Protein AF-A0A4U1EDY0-F1 (afdb_monomer)

pLDDT: mean 79.64, std 19.09, range [35.31, 98.56]

Mean predicted aligned error: 14.99 Å

Sequence (215 aa):
MYVTSLFQVLPQQVSIEAIQERLEAPEDKSFGSSLMETEVNLDSYQTALEEVLSWLLSAEDTLQAQGEISNDVEEVKEQFHTHEGYMMDLTSHQGRVGNVLQLGSQLIGTGKLSEDEETEVQEQMNLLNSRWECLRVASMEKQSKLDVDITELHSWITRSEAVLQSPEFAIYRKEGNFSDLKEKVNAIEREKAEKFRKLQDASRSAQALVEQMLN

Structure (mmCIF, N/CA/C/O backbone):
data_AF-A0A4U1EDY0-F1
#
_entry.id   AF-A0A4U1EDY0-F1
#
loop_
_atom_site.group_PDB
_atom_site.id
_atom_site.type_symbol
_atom_site.label_atom_id
_atom_site.label_alt_id
_atom_site.label_comp_id
_atom_site.label_asym_id
_atom_site.label_entity_id
_atom_site.label_seq_id
_atom_site.pdbx_PDB_ins_code
_atom_site.Cartn_x
_atom_site.Cartn_y
_atom_site.Cartn_z
_atom_site.occupancy
_atom_site.B_iso_or_equiv
_atom_site.auth_seq_id
_atom_site.auth_comp_id
_atom_site.auth_asym_id
_atom_site.auth_atom_id
_atom_site.pdbx_PDB_model_num
ATOM 1 N N . MET A 1 1 ? -4.875 11.847 -14.121 1.00 41.03 1 MET A N 1
ATOM 2 C CA . MET A 1 1 ? -4.933 12.749 -12.946 1.00 41.03 1 MET A CA 1
ATOM 3 C C . MET A 1 1 ? -6.227 12.535 -12.155 1.00 41.03 1 MET A C 1
ATOM 5 O O . MET A 1 1 ? -7.055 13.434 -12.146 1.00 41.03 1 MET A O 1
ATOM 9 N N . TYR A 1 2 ? -6.452 11.377 -11.519 1.00 40.88 2 TYR A N 1
ATOM 10 C CA . TYR A 1 2 ? -7.725 11.187 -10.792 1.00 40.88 2 TYR A CA 1
ATOM 11 C C . TYR A 1 2 ? -7.660 10.407 -9.470 1.00 40.88 2 TYR A C 1
ATOM 13 O O . TYR A 1 2 ? -8.537 10.618 -8.641 1.00 40.88 2 TYR A O 1
ATOM 21 N N . VAL A 1 3 ? -6.628 9.605 -9.193 1.00 46.53 3 VAL A N 1
ATOM 22 C CA . VAL A 1 3 ? -6.599 8.791 -7.960 1.00 46.53 3 VAL A CA 1
ATOM 23 C C . VAL A 1 3 ? -5.970 9.544 -6.775 1.00 46.53 3 VAL A C 1
ATOM 25 O O . VAL A 1 3 ? -6.500 9.523 -5.668 1.00 46.53 3 VAL A O 1
ATOM 28 N N . THR A 1 4 ? -4.911 10.326 -7.008 1.00 46.97 4 THR A N 1
ATOM 29 C CA . THR A 1 4 ? -4.190 11.067 -5.951 1.00 46.97 4 THR A CA 1
ATOM 30 C C . THR A 1 4 ? -5.026 12.140 -5.244 1.00 46.97 4 THR A C 1
ATOM 32 O O . THR A 1 4 ? -4.764 12.450 -4.085 1.00 46.97 4 THR A O 1
ATOM 35 N N . SER A 1 5 ? -6.057 12.684 -5.901 1.00 41.78 5 SER A N 1
ATOM 36 C CA . SER A 1 5 ? -6.918 13.727 -5.323 1.00 41.78 5 SER A CA 1
ATOM 37 C C . SER A 1 5 ? -7.981 13.189 -4.356 1.00 41.78 5 SER A C 1
ATOM 39 O O . SER A 1 5 ? -8.494 13.965 -3.554 1.00 41.78 5 SER A O 1
ATOM 41 N N . LEU A 1 6 ? -8.328 11.897 -4.414 1.00 49.69 6 LEU A N 1
ATOM 42 C CA . LEU A 1 6 ? -9.370 11.300 -3.562 1.00 49.69 6 LEU A CA 1
ATOM 43 C C . LEU A 1 6 ? -8.853 10.963 -2.153 1.00 49.69 6 LEU A C 1
ATOM 45 O O . LEU A 1 6 ? -9.588 11.087 -1.175 1.00 49.69 6 LEU A O 1
ATOM 49 N N . PHE A 1 7 ? -7.563 10.643 -2.028 1.00 47.62 7 PHE A N 1
ATOM 50 C CA . PHE A 1 7 ? -6.935 10.270 -0.756 1.00 47.62 7 PHE A CA 1
ATOM 51 C C . PHE A 1 7 ? -6.598 11.451 0.168 1.00 47.62 7 PHE A C 1
ATOM 53 O O . PHE A 1 7 ? -6.173 11.224 1.298 1.00 47.62 7 PHE A O 1
ATOM 60 N N . GLN A 1 8 ? -6.773 12.699 -0.283 1.00 46.09 8 GLN A N 1
ATOM 61 C CA . GLN A 1 8 ? -6.481 13.901 0.515 1.00 46.09 8 GLN A CA 1
ATOM 62 C C . GLN A 1 8 ? -7.575 14.258 1.536 1.00 46.09 8 GLN A C 1
ATOM 64 O O . GLN A 1 8 ? -7.362 15.142 2.359 1.00 46.09 8 GLN A O 1
ATOM 69 N N . VAL A 1 9 ? -8.747 13.613 1.481 1.00 44.97 9 VAL A N 1
ATOM 70 C CA . VAL A 1 9 ? -9.946 14.072 2.213 1.00 44.97 9 VAL A CA 1
ATOM 71 C C . VAL A 1 9 ? -10.222 13.280 3.498 1.00 44.97 9 VAL A C 1
ATOM 73 O O . VAL A 1 9 ? -11.236 13.512 4.150 1.00 44.97 9 VAL A O 1
ATOM 76 N N . LEU A 1 10 ? -9.328 12.380 3.919 1.00 41.66 10 LEU A N 1
ATOM 77 C CA . LEU A 1 10 ? -9.358 11.902 5.302 1.00 41.66 10 LEU A CA 1
ATOM 78 C C . LEU A 1 10 ? -8.460 12.805 6.153 1.00 41.66 10 LEU A C 1
ATOM 80 O O . LEU A 1 10 ? -7.260 12.882 5.884 1.00 41.66 10 LEU A O 1
ATOM 84 N N . PRO A 1 11 ? -9.024 13.547 7.123 1.00 39.66 11 PRO A N 1
ATOM 85 C CA . PRO A 1 11 ? -8.241 14.460 7.941 1.00 39.66 11 PRO A CA 1
ATOM 86 C C . PRO A 1 11 ? -7.163 13.677 8.701 1.00 39.66 11 PRO A C 1
ATOM 88 O O . PRO A 1 11 ? -7.451 12.656 9.319 1.00 39.66 11 PRO A O 1
ATOM 91 N N . GLN A 1 12 ? -5.924 14.183 8.653 1.00 40.75 12 GLN A N 1
ATOM 92 C CA . GLN A 1 12 ? -4.706 13.593 9.247 1.00 40.75 12 GLN A CA 1
ATOM 93 C C . GLN A 1 12 ? -4.778 13.339 10.763 1.00 40.75 12 GLN A C 1
ATOM 95 O O . GLN A 1 12 ? -3.907 12.693 11.334 1.00 40.75 12 GLN A O 1
ATOM 100 N N . GLN A 1 13 ? -5.833 13.803 11.410 1.00 40.31 13 GLN A N 1
ATOM 101 C CA . GLN A 1 13 ? -6.292 13.344 12.702 1.00 40.31 13 GLN A CA 1
ATOM 102 C C . GLN A 1 13 ? -7.794 13.560 12.695 1.00 40.31 13 GLN A C 1
ATOM 104 O O . GLN A 1 13 ? -8.267 14.696 12.724 1.00 40.31 13 GLN A O 1
ATOM 109 N N . VAL A 1 14 ? -8.564 12.479 12.675 1.00 48.03 14 VAL A N 1
ATOM 110 C CA . VAL A 1 14 ? -9.881 12.551 13.290 1.00 48.03 14 VAL A CA 1
ATOM 111 C C . VAL A 1 14 ? -9.618 12.531 14.791 1.00 48.03 14 VAL A C 1
ATOM 113 O O . VAL A 1 14 ? -9.589 11.475 15.416 1.00 48.03 14 VAL A O 1
ATOM 116 N N . SER A 1 15 ? -9.305 13.696 15.360 1.00 45.12 15 SER A N 1
ATOM 117 C CA . SER A 1 15 ? -9.310 13.853 16.809 1.00 45.12 15 SER A CA 1
ATOM 118 C C . SER A 1 15 ? -10.713 13.484 17.279 1.00 45.12 15 SER A C 1
ATOM 120 O O . SER A 1 15 ? -11.691 13.985 16.724 1.00 45.12 15 SER A O 1
ATOM 122 N N . ILE A 1 16 ? -10.826 12.616 18.282 1.00 50.06 16 ILE A N 1
ATOM 123 C CA . ILE A 1 16 ? -12.107 12.271 18.928 1.00 50.06 16 ILE A CA 1
ATOM 124 C C . ILE A 1 16 ? -12.867 13.553 19.313 1.00 50.06 16 ILE A C 1
ATOM 126 O O . ILE A 1 16 ? -14.076 13.646 19.123 1.00 50.06 16 ILE A O 1
ATOM 130 N N . GLU A 1 17 ? -12.114 14.587 19.695 1.00 47.00 17 GLU A N 1
ATOM 131 C CA . GLU A 1 17 ? -12.566 15.957 19.954 1.00 47.00 17 GLU A CA 1
ATOM 132 C C . GLU A 1 17 ? -13.326 16.589 18.769 1.00 47.00 17 GLU A C 1
ATOM 134 O O . GLU A 1 17 ? -14.360 17.216 18.969 1.00 47.00 17 GLU A O 1
ATOM 139 N N . ALA A 1 18 ? -12.882 16.385 17.522 1.00 52.12 18 ALA A N 1
ATOM 140 C CA . ALA A 1 18 ? -13.528 16.934 16.324 1.00 52.12 18 ALA A CA 1
ATOM 141 C C . ALA A 1 18 ? -14.824 16.190 15.946 1.00 52.12 18 ALA A C 1
ATOM 143 O O . ALA A 1 18 ? -15.689 16.749 15.268 1.00 52.12 18 ALA A O 1
ATOM 144 N N . ILE A 1 19 ? -14.972 14.930 16.376 1.00 50.47 19 ILE A N 1
ATOM 145 C CA . ILE A 1 19 ? -16.246 14.206 16.267 1.00 50.47 19 ILE A CA 1
ATOM 146 C C . ILE A 1 19 ? -17.201 14.650 17.384 1.00 50.47 19 ILE A C 1
ATOM 148 O O . ILE A 1 19 ? -18.378 14.888 17.108 1.00 50.47 19 ILE A O 1
ATOM 152 N N . GLN A 1 20 ? -16.703 14.817 18.614 1.00 44.44 20 GLN A N 1
ATOM 153 C CA . GLN A 1 20 ? -17.492 15.292 19.756 1.00 44.44 20 GLN A CA 1
ATOM 154 C C . GLN A 1 20 ? -18.020 16.721 19.542 1.00 44.44 20 GLN A C 1
ATOM 156 O O . GLN A 1 20 ? -19.212 16.954 19.727 1.00 44.44 20 GLN A O 1
ATOM 161 N N . GLU A 1 21 ? -17.207 17.648 19.023 1.00 47.47 21 GLU A N 1
ATOM 162 C CA . GLU A 1 21 ? -17.627 19.032 18.731 1.00 47.47 21 GLU A CA 1
ATOM 163 C C . GLU A 1 21 ? -18.781 19.095 17.710 1.00 47.47 21 GLU A C 1
ATOM 165 O O . GLU A 1 21 ? -19.644 19.974 17.769 1.00 47.47 21 GLU A O 1
ATOM 170 N N . ARG A 1 22 ? -18.854 18.127 16.786 1.00 49.78 22 ARG A N 1
ATOM 171 C CA . ARG A 1 22 ? -19.928 18.054 15.784 1.00 49.78 22 ARG A CA 1
ATOM 172 C C . ARG A 1 22 ? -21.243 17.500 16.339 1.00 49.78 22 ARG A C 1
ATOM 174 O O . ARG A 1 22 ? -22.292 17.807 15.779 1.00 49.78 22 ARG A O 1
ATOM 181 N N . LEU A 1 23 ? -21.186 16.716 17.415 1.00 44.19 23 LEU A N 1
ATOM 182 C CA . LEU A 1 23 ? -22.353 16.216 18.151 1.00 44.19 23 LEU A CA 1
ATOM 183 C C . LEU A 1 23 ? -22.902 17.252 19.151 1.00 44.19 23 LEU A C 1
ATOM 185 O O . LEU A 1 23 ? -24.077 17.193 19.499 1.00 44.19 23 LEU A O 1
ATOM 189 N N . GLU A 1 24 ? -22.089 18.223 19.578 1.00 42.00 24 GLU A N 1
ATOM 190 C CA . GLU A 1 24 ? -22.478 19.276 20.534 1.00 42.00 24 GLU A CA 1
ATOM 191 C C . GLU A 1 24 ? -23.062 20.548 19.883 1.00 42.00 24 GLU A C 1
ATOM 193 O O . GLU A 1 24 ? -23.526 21.455 20.582 1.00 42.00 24 GLU A O 1
ATOM 198 N N . ALA A 1 25 ? -23.080 20.642 18.549 1.00 39.28 25 ALA A N 1
ATOM 199 C CA . ALA A 1 25 ? -23.670 21.782 17.851 1.00 39.28 25 ALA A CA 1
ATOM 200 C C . ALA A 1 25 ? -25.208 21.805 18.020 1.00 39.28 25 ALA A C 1
ATOM 202 O O . ALA A 1 25 ? -25.863 20.779 17.838 1.00 39.28 25 ALA A O 1
ATOM 203 N N . PRO A 1 26 ? -25.829 22.961 18.333 1.00 39.50 26 PRO A N 1
ATOM 204 C CA . PRO A 1 26 ? -27.269 23.034 18.552 1.00 39.50 26 PRO A CA 1
ATOM 205 C C . PRO A 1 26 ? -28.020 22.777 17.239 1.00 39.50 26 PRO A C 1
ATOM 207 O O . PRO A 1 26 ? -28.013 23.611 16.333 1.00 39.50 26 PRO A O 1
ATOM 210 N N . GLU A 1 27 ? -28.672 21.618 17.137 1.00 42.56 27 GLU A N 1
ATOM 211 C CA . GLU A 1 27 ? -29.501 21.256 15.989 1.00 42.56 27 GLU A CA 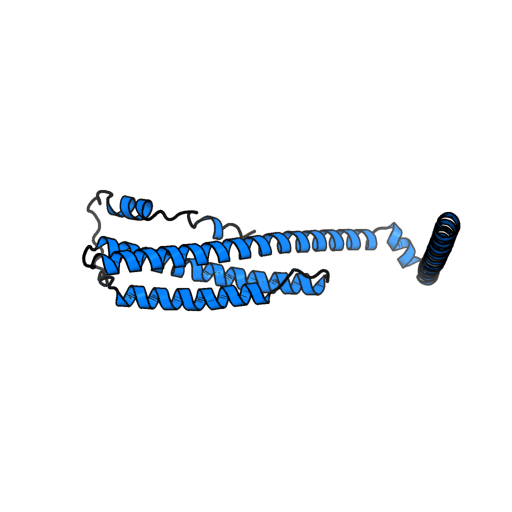1
ATOM 212 C C . GLU A 1 27 ? -30.717 22.185 15.870 1.00 42.56 27 GLU A C 1
ATOM 214 O O . GLU A 1 27 ? -31.609 22.213 16.728 1.00 42.56 27 GLU A O 1
ATOM 219 N N . ASP A 1 28 ? -30.774 22.939 14.772 1.00 37.66 28 ASP A N 1
ATOM 220 C CA . ASP A 1 28 ? -31.941 23.733 14.413 1.00 37.66 28 ASP A CA 1
ATOM 221 C C . ASP A 1 28 ? -33.039 22.794 13.878 1.00 37.66 28 ASP A C 1
ATOM 223 O O . ASP A 1 28 ? -32.915 22.156 12.827 1.00 37.66 28 ASP A O 1
ATOM 227 N N . LYS A 1 29 ? -34.118 22.656 14.655 1.00 47.88 29 LYS A N 1
ATOM 228 C CA . LYS A 1 29 ? -35.244 21.754 14.382 1.00 47.88 29 LYS A CA 1
ATOM 229 C C . LYS A 1 29 ? -36.015 22.187 13.138 1.00 47.88 29 LYS A C 1
ATOM 231 O O . LYS A 1 29 ? -36.951 22.974 13.249 1.00 47.88 29 LYS A O 1
ATOM 236 N N . SER A 1 30 ? -35.729 21.591 11.983 1.00 40.34 30 SER A N 1
ATOM 237 C CA . SER A 1 30 ? -36.719 21.422 10.908 1.00 40.34 30 SER A CA 1
ATOM 238 C C . SER A 1 30 ? -36.187 20.553 9.764 1.00 40.34 30 SER A C 1
ATOM 240 O O . SER A 1 30 ? -35.662 21.085 8.792 1.00 40.34 30 SER A O 1
ATOM 242 N N . PHE A 1 31 ? -36.430 19.242 9.815 1.00 35.31 31 PHE A N 1
ATOM 243 C CA . PHE A 1 31 ? -37.174 18.516 8.773 1.00 35.31 31 PHE A CA 1
ATOM 244 C C . PHE A 1 31 ? -37.390 17.073 9.239 1.00 35.31 31 PHE A C 1
ATOM 246 O O . PHE A 1 31 ? -36.444 16.379 9.596 1.00 35.31 31 PHE A O 1
ATOM 253 N N . GLY A 1 32 ? -38.639 16.613 9.255 1.00 42.62 32 GLY A N 1
ATOM 254 C CA . GLY A 1 32 ? -38.938 15.222 9.566 1.00 42.62 32 GLY A CA 1
ATOM 255 C C . GLY A 1 32 ? -38.348 14.288 8.512 1.00 42.62 32 GLY A C 1
ATOM 256 O O . GLY A 1 32 ? -38.753 14.332 7.353 1.00 42.62 32 GLY A O 1
ATOM 257 N N . SER A 1 33 ? -37.455 13.401 8.941 1.00 35.50 33 SER A N 1
ATOM 258 C CA . SER A 1 33 ? -37.226 12.115 8.293 1.00 35.50 33 SER A CA 1
ATOM 259 C C . SER A 1 33 ? -37.430 11.037 9.345 1.00 35.50 33 SER A C 1
ATOM 261 O O . SER A 1 33 ? -36.568 10.779 10.177 1.00 35.50 33 SER A O 1
ATOM 263 N N . SER A 1 34 ? -38.615 10.432 9.331 1.00 52.94 34 SER A N 1
ATOM 264 C CA . SER A 1 34 ? -38.830 9.144 9.976 1.00 52.94 34 SER A CA 1
ATOM 265 C C . SER A 1 34 ? -37.985 8.118 9.226 1.00 52.94 34 SER A C 1
ATOM 267 O O . SER A 1 34 ? -38.344 7.694 8.132 1.00 52.94 34 SER A O 1
ATOM 269 N N . LEU A 1 35 ? -36.845 7.755 9.795 1.00 38.69 35 LEU A N 1
ATOM 270 C CA . LEU A 1 35 ? -36.072 6.583 9.416 1.00 38.69 35 LEU A CA 1
ATOM 271 C C . LEU A 1 35 ? -35.655 5.941 10.728 1.00 38.69 35 LEU A C 1
ATOM 273 O O . LEU A 1 35 ? -35.217 6.646 11.628 1.00 38.69 35 LEU A O 1
ATOM 277 N N . MET A 1 36 ? -35.883 4.636 10.865 1.00 39.50 36 MET A N 1
ATOM 278 C CA . MET A 1 36 ? -35.408 3.861 12.005 1.00 39.50 36 MET A CA 1
ATOM 279 C C . MET A 1 36 ? -33.936 4.213 12.249 1.00 39.50 36 MET A C 1
ATOM 281 O O . MET A 1 36 ? -33.079 3.796 11.470 1.00 39.50 36 MET A O 1
ATOM 285 N N . GLU A 1 37 ? -33.644 4.984 13.300 1.00 46.44 37 GLU A N 1
ATOM 286 C CA . GLU A 1 37 ? -32.325 4.964 13.917 1.00 46.44 37 GLU A CA 1
ATOM 287 C C . GLU A 1 37 ? -32.149 3.517 14.346 1.00 46.44 37 GLU A C 1
ATOM 289 O O . GLU A 1 37 ? -32.753 3.045 15.310 1.00 46.44 37 GLU A O 1
ATOM 294 N N . THR A 1 38 ? -31.446 2.762 13.509 1.00 52.84 38 THR A N 1
ATOM 295 C CA . THR A 1 38 ? -31.036 1.417 13.870 1.00 52.84 38 THR A CA 1
ATOM 296 C C . THR A 1 38 ? -30.095 1.656 15.031 1.00 52.84 38 THR A C 1
ATOM 298 O O . THR A 1 38 ? -29.045 2.260 14.832 1.00 52.84 38 THR A O 1
ATOM 301 N N . GLU A 1 39 ? -30.552 1.345 16.243 1.00 65.00 39 GLU A N 1
ATOM 302 C CA . GLU A 1 39 ? -29.822 1.628 17.472 1.00 65.00 39 GLU A CA 1
ATOM 303 C C . GLU A 1 39 ? -28.416 1.047 17.324 1.00 65.00 39 GLU A C 1
ATOM 305 O O . GLU A 1 39 ? -28.249 -0.172 17.241 1.00 65.00 39 GLU A O 1
ATOM 310 N N . VAL A 1 40 ? -27.423 1.932 17.196 1.00 76.00 40 VAL A N 1
ATOM 311 C CA . VAL A 1 40 ? -26.028 1.522 17.088 1.00 76.00 40 VAL A CA 1
ATOM 312 C C . VAL A 1 40 ? -25.693 0.844 18.400 1.00 76.00 40 VAL A C 1
ATOM 314 O O . VAL A 1 40 ? -25.806 1.434 19.474 1.00 76.00 40 VAL A O 1
ATOM 317 N N . ASN A 1 41 ? -25.352 -0.432 18.304 1.00 88.19 41 ASN A N 1
ATOM 318 C CA . ASN A 1 41 ? -25.023 -1.272 19.440 1.00 88.19 41 ASN A CA 1
ATOM 319 C C . ASN A 1 41 ? -23.636 -1.879 19.242 1.00 88.19 41 ASN A C 1
ATOM 321 O O . ASN A 1 41 ? -23.097 -1.892 18.129 1.00 88.19 41 ASN A O 1
ATOM 325 N N . LEU A 1 42 ? -23.062 -2.357 20.343 1.00 93.50 42 LEU A N 1
ATOM 326 C CA . LEU A 1 42 ? -21.702 -2.877 20.365 1.00 93.50 42 LEU A CA 1
ATOM 327 C C . LEU A 1 42 ? -21.504 -3.988 19.322 1.00 93.50 42 LEU A C 1
ATOM 329 O O . LEU A 1 42 ? -20.516 -3.960 18.598 1.00 93.50 42 LEU A O 1
ATOM 333 N N . ASP A 1 43 ? -22.481 -4.882 19.154 1.00 94.50 43 ASP A N 1
ATOM 334 C CA . ASP A 1 43 ? -22.412 -5.992 18.193 1.00 94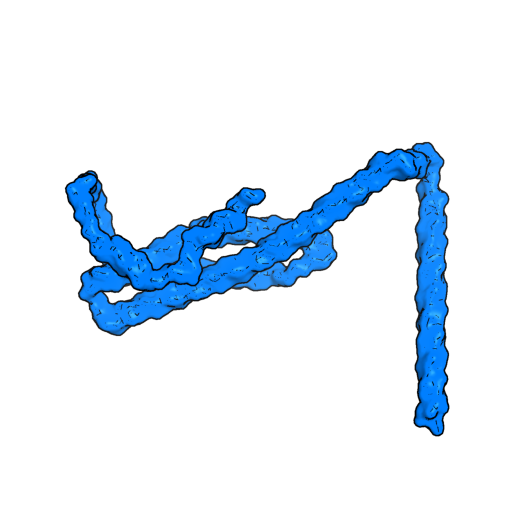.50 43 ASP A CA 1
ATOM 335 C C . ASP A 1 43 ? -22.259 -5.512 16.740 1.00 94.50 43 ASP A C 1
ATOM 337 O O . ASP A 1 43 ? -21.441 -6.038 15.981 1.00 94.50 43 ASP A O 1
ATOM 341 N N . SER A 1 44 ? -23.025 -4.492 16.340 1.00 93.75 44 SER A N 1
ATOM 342 C CA . SER A 1 44 ? -22.963 -3.929 14.985 1.00 93.75 44 SER A CA 1
ATOM 343 C C . SER A 1 44 ? -21.628 -3.235 14.694 1.00 93.75 44 SER A C 1
ATOM 345 O O . SER A 1 44 ? -21.101 -3.358 13.587 1.00 93.75 44 SER A O 1
ATOM 347 N N . TYR A 1 45 ? -21.052 -2.561 15.694 1.00 96.31 45 TYR A N 1
ATOM 348 C CA . TYR A 1 45 ? -19.721 -1.966 15.601 1.00 96.31 45 TYR A CA 1
ATOM 349 C C . TYR A 1 45 ? -18.635 -3.036 15.517 1.00 96.31 45 TYR A C 1
ATOM 351 O O . TYR A 1 45 ? -17.814 -2.974 14.608 1.00 96.31 45 TYR A O 1
ATOM 359 N N . GLN A 1 46 ? -18.667 -4.036 16.404 1.00 97.81 46 GLN A N 1
ATOM 360 C CA . GLN A 1 46 ? -17.674 -5.111 16.431 1.00 97.81 46 GLN A CA 1
ATOM 361 C C . GLN A 1 46 ? -17.675 -5.899 15.116 1.00 97.81 46 GLN A C 1
ATOM 363 O O . GLN A 1 46 ? -16.622 -6.109 14.524 1.00 97.81 46 GLN A O 1
ATOM 368 N N . THR A 1 47 ? -18.857 -6.222 14.580 1.00 97.56 47 THR A N 1
ATOM 369 C CA . THR A 1 47 ? -18.979 -6.890 13.272 1.00 97.56 47 THR A CA 1
ATOM 370 C C . THR A 1 47 ? -18.348 -6.052 12.154 1.00 97.56 47 THR A C 1
ATOM 372 O O . THR A 1 47 ? -17.556 -6.556 11.359 1.00 97.56 47 THR A O 1
ATOM 375 N N . ALA A 1 48 ? -18.665 -4.755 12.092 1.00 97.00 48 ALA A N 1
ATOM 376 C CA . ALA A 1 48 ? -18.120 -3.871 11.064 1.00 97.00 48 ALA A CA 1
ATOM 377 C C . ALA A 1 48 ? -16.599 -3.665 11.216 1.00 97.00 48 ALA A C 1
ATOM 379 O O . ALA A 1 48 ? -15.879 -3.603 10.217 1.00 97.00 48 ALA A O 1
ATOM 380 N N . LEU A 1 49 ? -16.107 -3.580 12.455 1.00 98.06 49 LEU A N 1
ATOM 381 C CA . LEU A 1 49 ? -14.688 -3.466 12.776 1.00 98.06 49 LEU A CA 1
ATOM 382 C C . LEU A 1 49 ? -13.916 -4.710 12.329 1.00 98.06 49 LEU A C 1
ATOM 384 O O . LEU A 1 49 ? -12.901 -4.573 11.648 1.00 98.06 49 LEU A O 1
ATOM 388 N N . GLU A 1 50 ? -14.401 -5.908 12.657 1.00 98.31 50 GLU A N 1
ATOM 389 C CA . GLU A 1 50 ? -13.771 -7.171 12.262 1.00 98.31 50 GLU A CA 1
ATOM 390 C C . GLU A 1 50 ? -13.655 -7.305 10.740 1.00 98.31 50 GLU A C 1
ATOM 392 O O . GLU A 1 50 ? -12.586 -7.647 10.228 1.00 98.31 50 GLU A O 1
ATOM 397 N N . GLU A 1 51 ? -14.719 -6.974 10.000 1.00 98.06 51 GLU A N 1
ATOM 398 C CA . GLU A 1 51 ? -14.694 -6.987 8.535 1.00 98.06 51 GLU A CA 1
ATOM 399 C C . GLU A 1 51 ? -13.606 -6.064 7.970 1.00 98.06 51 GLU A C 1
ATOM 401 O O . GLU A 1 51 ? -12.859 -6.451 7.066 1.00 98.06 51 GLU A O 1
ATOM 406 N N . VAL A 1 52 ? -13.499 -4.842 8.503 1.00 97.94 52 VAL A N 1
ATOM 407 C CA . VAL A 1 52 ? -12.507 -3.864 8.045 1.00 97.94 52 VAL A CA 1
ATOM 408 C C . VAL A 1 52 ? -11.090 -4.273 8.446 1.00 97.94 52 VAL A C 1
ATOM 410 O O . VAL A 1 52 ? -10.181 -4.153 7.629 1.00 97.94 52 VAL A O 1
ATOM 413 N N . LEU A 1 53 ? -10.876 -4.791 9.658 1.00 97.94 53 LEU A N 1
ATOM 414 C CA . LEU A 1 53 ? -9.558 -5.247 10.111 1.00 97.94 53 LEU A CA 1
ATOM 415 C C . LEU A 1 53 ? -9.071 -6.479 9.339 1.00 97.94 53 LEU A C 1
ATOM 417 O O . LEU A 1 53 ? -7.876 -6.581 9.046 1.00 97.94 53 LEU A O 1
ATOM 421 N N . SER A 1 54 ? -9.980 -7.393 8.990 1.00 98.19 54 SER A N 1
ATOM 422 C CA . SER A 1 54 ? -9.673 -8.553 8.150 1.00 98.19 54 SER A CA 1
ATOM 423 C C . SER A 1 54 ? -9.259 -8.123 6.745 1.00 98.19 54 SER A C 1
ATOM 425 O O . SER A 1 54 ? -8.242 -8.592 6.228 1.00 98.19 54 SER A O 1
ATOM 427 N N . TRP A 1 55 ? -9.993 -7.181 6.151 1.00 98.44 55 TRP A N 1
ATOM 428 C CA . TRP A 1 55 ? -9.612 -6.618 4.862 1.00 98.44 55 TRP A CA 1
ATOM 429 C C . TRP A 1 55 ? -8.283 -5.853 4.934 1.00 98.44 55 TRP A C 1
ATOM 431 O O . TRP A 1 55 ? -7.430 -6.068 4.077 1.00 98.44 55 TRP A O 1
ATOM 441 N N . LEU A 1 56 ? -8.060 -5.032 5.968 1.00 98.31 56 LEU A N 1
ATOM 442 C CA . LEU A 1 56 ? -6.801 -4.300 6.157 1.00 98.31 56 LEU A CA 1
ATOM 443 C C . LEU A 1 56 ? -5.598 -5.238 6.194 1.00 98.31 56 LEU A C 1
ATOM 445 O O . LEU A 1 56 ? -4.604 -4.961 5.535 1.00 98.31 56 LEU A O 1
ATOM 449 N N . LEU A 1 57 ? -5.705 -6.362 6.908 1.00 98.38 57 LEU A N 1
ATOM 450 C CA . LEU A 1 57 ? -4.653 -7.378 6.931 1.00 98.38 57 LEU A CA 1
ATOM 451 C C . LEU A 1 57 ? -4.356 -7.904 5.516 1.00 98.38 57 LEU A C 1
ATOM 453 O O . LEU A 1 57 ? -3.206 -7.930 5.092 1.00 98.38 57 LEU A O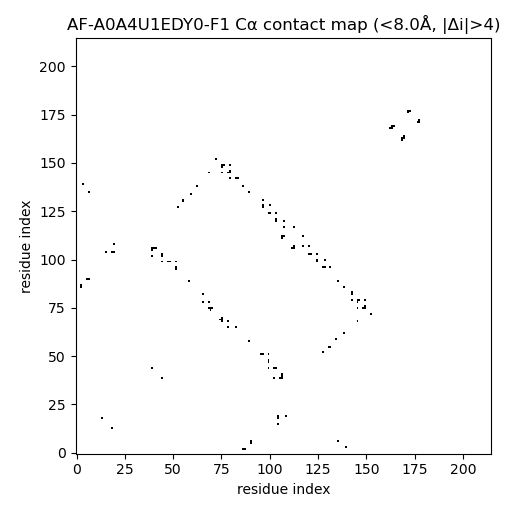 1
ATOM 457 N N . SER A 1 58 ? -5.397 -8.252 4.754 1.00 98.44 58 SER A N 1
ATOM 458 C CA . SER A 1 58 ? -5.233 -8.713 3.370 1.00 98.44 58 SER A CA 1
ATOM 459 C C . SER A 1 58 ? -4.642 -7.637 2.452 1.00 98.44 58 SER A C 1
ATOM 461 O O . SER A 1 58 ? -3.883 -7.961 1.536 1.00 98.44 58 SER A O 1
ATOM 463 N N . ALA A 1 59 ? -5.003 -6.369 2.647 1.00 98.31 59 ALA A N 1
ATOM 464 C CA . ALA A 1 59 ? -4.505 -5.255 1.848 1.00 98.31 59 ALA A CA 1
ATOM 465 C C . ALA A 1 59 ? -3.031 -4.950 2.164 1.00 98.31 59 ALA A C 1
ATOM 467 O O . ALA A 1 59 ? -2.241 -4.743 1.243 1.00 98.31 59 ALA A O 1
ATOM 468 N N . GLU A 1 60 ? -2.645 -4.999 3.442 1.00 98.56 60 GLU A N 1
ATOM 469 C CA . GLU A 1 60 ? -1.255 -4.901 3.901 1.00 98.56 60 GLU A CA 1
ATOM 470 C C . GLU A 1 60 ? -0.390 -6.016 3.289 1.00 98.56 60 GLU A C 1
ATOM 472 O O . GLU A 1 60 ? 0.641 -5.723 2.676 1.00 98.56 60 GLU A O 1
ATOM 477 N N . ASP A 1 61 ? -0.851 -7.271 3.352 1.00 98.56 61 ASP A N 1
ATOM 478 C CA . ASP A 1 61 ? -0.172 -8.417 2.730 1.00 98.56 61 ASP A CA 1
ATOM 479 C C . ASP A 1 61 ? -0.047 -8.243 1.208 1.00 98.56 61 ASP A C 1
ATOM 481 O O . ASP A 1 61 ? 1.000 -8.521 0.616 1.00 98.56 61 ASP A O 1
ATOM 485 N N . THR A 1 62 ? -1.100 -7.738 0.557 1.00 98.38 62 THR A N 1
ATOM 486 C CA . THR A 1 62 ? -1.108 -7.483 -0.891 1.00 98.38 62 THR A CA 1
ATOM 487 C C . THR A 1 62 ? -0.101 -6.403 -1.274 1.00 98.38 62 THR A C 1
ATOM 489 O O . THR A 1 62 ? 0.631 -6.570 -2.251 1.00 98.38 62 THR A O 1
ATOM 492 N N . LEU A 1 63 ? -0.021 -5.307 -0.513 1.00 98.12 63 LEU A N 1
ATOM 493 C CA . LEU A 1 63 ? 0.961 -4.251 -0.751 1.00 98.12 63 LEU A CA 1
ATOM 494 C C . LEU A 1 63 ? 2.388 -4.776 -0.560 1.00 98.12 63 LEU A C 1
ATOM 496 O O . LEU A 1 63 ? 3.259 -4.496 -1.386 1.00 98.12 63 LEU A O 1
ATOM 500 N N . GLN A 1 64 ? 2.620 -5.570 0.488 1.00 98.00 64 GLN A N 1
ATOM 501 C CA . GLN A 1 64 ? 3.917 -6.190 0.744 1.00 98.00 64 GLN A CA 1
ATOM 502 C C . GLN A 1 64 ? 4.325 -7.147 -0.388 1.00 98.00 64 GLN A C 1
ATOM 504 O O . GLN A 1 64 ? 5.477 -7.131 -0.825 1.00 98.00 64 GLN A O 1
ATOM 509 N N . ALA A 1 65 ? 3.385 -7.941 -0.907 1.00 97.94 65 ALA A N 1
ATOM 510 C CA . ALA A 1 65 ? 3.629 -8.886 -1.994 1.00 97.94 65 ALA A CA 1
ATOM 511 C C . ALA A 1 65 ? 4.018 -8.214 -3.324 1.00 97.94 65 ALA A C 1
ATOM 513 O O . ALA A 1 65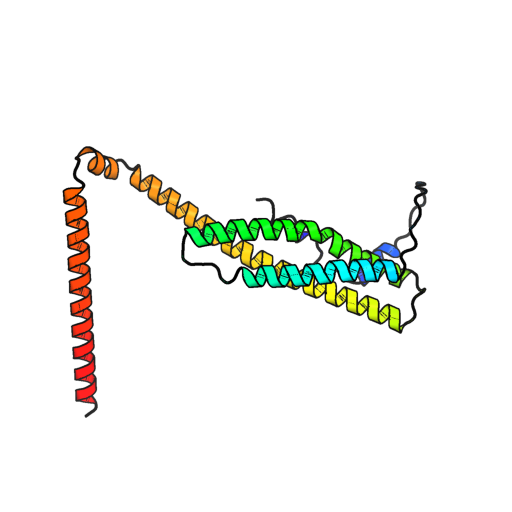 ? 4.691 -8.840 -4.142 1.00 97.94 65 ALA A O 1
ATOM 514 N N . GLN A 1 66 ? 3.658 -6.942 -3.543 1.00 96.75 66 GLN A N 1
ATOM 515 C CA . GLN A 1 66 ? 4.065 -6.195 -4.742 1.00 96.75 66 GLN A CA 1
ATOM 516 C C . GLN A 1 66 ? 5.567 -5.857 -4.784 1.00 96.75 66 GLN A C 1
ATOM 518 O O . GLN A 1 66 ? 6.053 -5.417 -5.828 1.00 96.75 66 GLN A O 1
ATOM 523 N N . GLY A 1 67 ? 6.297 -6.022 -3.675 1.00 94.75 67 GLY A N 1
ATOM 524 C CA . GLY A 1 67 ? 7.756 -5.898 -3.622 1.00 94.75 67 GLY A CA 1
ATOM 525 C C . GLY A 1 67 ? 8.313 -4.517 -3.991 1.00 94.75 67 GLY A C 1
ATOM 526 O O . GLY A 1 67 ? 7.606 -3.503 -3.994 1.00 94.75 67 GLY A O 1
ATOM 527 N N . GLU A 1 68 ? 9.611 -4.468 -4.287 1.00 95.19 68 GLU A N 1
ATOM 528 C CA . GLU A 1 68 ? 10.287 -3.269 -4.796 1.00 95.19 68 GLU A CA 1
ATOM 529 C C . GLU A 1 68 ? 9.998 -3.057 -6.290 1.00 95.19 68 GLU A C 1
ATOM 531 O O . GLU A 1 68 ? 9.639 -3.991 -7.005 1.00 95.19 68 GLU A O 1
ATOM 536 N N . ILE A 1 69 ? 10.126 -1.815 -6.763 1.00 93.31 69 ILE A N 1
ATOM 537 C CA . ILE A 1 69 ? 9.941 -1.498 -8.186 1.00 93.31 69 ILE A CA 1
ATOM 538 C C . ILE A 1 69 ? 11.122 -2.072 -8.978 1.00 93.31 69 ILE A C 1
ATOM 540 O O . ILE A 1 69 ? 12.276 -1.921 -8.572 1.00 93.31 69 ILE A O 1
ATOM 544 N N . SER A 1 70 ? 10.824 -2.763 -10.078 1.00 93.06 70 SER A N 1
ATOM 545 C CA . SER A 1 70 ? 11.835 -3.392 -10.927 1.00 93.06 70 SER A CA 1
ATOM 546 C C . SER A 1 70 ? 12.645 -2.364 -11.723 1.00 93.06 70 SER A C 1
ATOM 548 O O . SER A 1 70 ? 12.237 -1.224 -11.914 1.00 93.06 70 SER A O 1
ATOM 550 N N . ASN A 1 71 ? 13.802 -2.789 -12.230 1.00 87.38 71 ASN A N 1
ATOM 551 C CA . ASN A 1 71 ? 14.568 -2.030 -13.223 1.00 87.38 71 ASN A CA 1
ATOM 552 C C . ASN A 1 71 ? 14.243 -2.464 -14.667 1.00 87.38 71 ASN A C 1
ATOM 554 O O . ASN A 1 71 ? 14.797 -1.897 -15.611 1.00 87.38 71 ASN A O 1
ATOM 558 N N . ASP A 1 72 ? 13.401 -3.486 -14.850 1.00 89.62 72 ASP A N 1
ATOM 559 C CA . ASP A 1 72 ? 12.929 -3.922 -16.163 1.00 89.62 72 ASP A CA 1
ATOM 560 C C . ASP A 1 72 ? 11.680 -3.141 -16.594 1.00 89.62 72 ASP A C 1
ATOM 562 O O . ASP A 1 72 ? 10.726 -2.977 -15.838 1.00 89.62 72 ASP A O 1
ATOM 566 N N . VAL A 1 73 ? 11.683 -2.659 -17.837 1.00 83.56 73 VAL A N 1
ATOM 567 C CA . VAL A 1 73 ? 10.644 -1.760 -18.362 1.00 83.56 73 VAL A CA 1
ATOM 568 C C . VAL A 1 73 ? 9.272 -2.426 -18.429 1.00 83.56 73 VAL A C 1
ATOM 570 O O . VAL A 1 73 ? 8.262 -1.761 -18.194 1.00 83.56 73 VAL A O 1
ATOM 573 N N . GLU A 1 74 ? 9.211 -3.706 -18.793 1.00 87.44 74 GLU A N 1
ATOM 574 C CA . GLU A 1 74 ? 7.936 -4.410 -18.923 1.00 87.44 74 GLU A CA 1
ATOM 575 C C . GLU A 1 74 ? 7.395 -4.7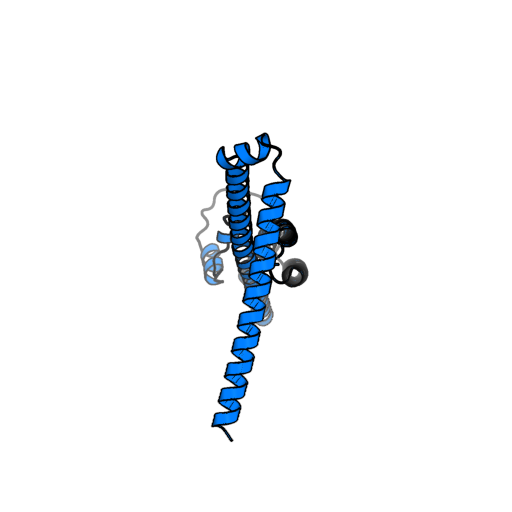94 -17.543 1.00 87.44 74 GLU A C 1
ATOM 577 O O . GLU A 1 74 ? 6.203 -4.615 -17.290 1.00 87.44 74 GLU A O 1
ATOM 582 N N . GLU A 1 75 ? 8.273 -5.189 -16.617 1.00 90.69 75 GLU A N 1
ATOM 583 C CA . GLU A 1 75 ? 7.889 -5.434 -15.222 1.00 90.69 75 GLU A CA 1
ATOM 584 C C . GLU A 1 75 ? 7.367 -4.161 -14.536 1.00 90.69 75 GLU A C 1
ATOM 586 O O . GLU A 1 75 ? 6.340 -4.210 -13.863 1.00 90.69 75 GLU A O 1
ATOM 591 N N . VAL A 1 76 ? 7.994 -2.995 -14.745 1.00 88.50 76 VAL A N 1
ATOM 592 C CA . VAL A 1 76 ? 7.521 -1.717 -14.169 1.00 88.50 76 VAL A CA 1
ATOM 593 C C . VAL A 1 76 ? 6.116 -1.358 -14.661 1.00 88.50 76 VAL A C 1
ATOM 595 O O . VAL A 1 76 ? 5.287 -0.890 -13.878 1.00 88.50 76 VAL A O 1
ATOM 598 N N . LYS A 1 77 ? 5.802 -1.607 -15.939 1.00 85.88 77 LYS A N 1
ATOM 599 C CA . LYS A 1 77 ? 4.445 -1.396 -16.478 1.00 85.88 77 LYS A CA 1
ATOM 600 C C . LYS A 1 77 ? 3.424 -2.328 -15.834 1.00 85.88 77 LYS A C 1
ATOM 602 O O . LYS A 1 77 ? 2.321 -1.893 -15.504 1.00 85.88 77 LYS A O 1
ATOM 607 N N . GLU A 1 78 ? 3.774 -3.596 -15.642 1.00 94.44 78 GLU A N 1
ATOM 608 C CA . GLU A 1 78 ? 2.905 -4.557 -14.959 1.00 94.44 78 GLU A CA 1
ATOM 609 C C . GLU A 1 78 ? 2.681 -4.166 -13.491 1.00 94.44 78 GLU A C 1
ATOM 611 O O . GLU A 1 78 ? 1.540 -4.155 -13.017 1.00 94.44 78 GLU A O 1
ATOM 616 N N . GLN A 1 79 ? 3.747 -3.772 -12.789 1.00 94.19 79 GLN A N 1
ATOM 617 C CA . GLN A 1 79 ? 3.678 -3.273 -11.416 1.00 94.19 79 GLN A CA 1
ATOM 618 C C . GLN A 1 79 ? 2.804 -2.020 -11.317 1.00 94.19 79 GLN A C 1
ATOM 620 O O . GLN A 1 79 ? 1.992 -1.928 -10.398 1.00 94.19 79 GLN A O 1
ATOM 625 N N . PHE A 1 80 ? 2.904 -1.095 -12.276 1.00 91.56 80 PHE A N 1
ATOM 626 C CA . PHE A 1 80 ? 2.045 0.086 -12.348 1.00 91.56 80 PHE A CA 1
ATOM 627 C C . PHE A 1 80 ? 0.563 -0.288 -12.457 1.00 91.56 80 PHE A C 1
ATOM 629 O O . PHE A 1 80 ? -0.247 0.161 -11.650 1.00 91.56 80 PHE A O 1
ATOM 636 N N . HIS A 1 81 ? 0.195 -1.153 -13.406 1.00 93.25 81 HIS A N 1
ATOM 637 C CA . HIS A 1 81 ? -1.202 -1.560 -13.588 1.00 93.25 81 HIS A CA 1
ATOM 638 C C . HIS A 1 81 ? -1.751 -2.363 -12.406 1.00 93.25 81 HIS A C 1
ATOM 640 O O . HIS A 1 81 ? -2.899 -2.170 -12.003 1.00 93.25 81 HIS A O 1
ATOM 646 N N . THR A 1 82 ? -0.925 -3.233 -11.826 1.00 96.12 82 THR A N 1
ATOM 647 C CA . THR A 1 82 ? -1.269 -3.970 -10.606 1.00 96.12 82 THR A CA 1
ATOM 648 C C . THR A 1 82 ? -1.533 -3.005 -9.451 1.00 96.12 82 THR A C 1
ATOM 650 O O . THR A 1 82 ? -2.536 -3.135 -8.747 1.00 96.12 82 THR A O 1
ATOM 653 N N . HIS A 1 83 ? -0.667 -2.004 -9.281 1.00 96.56 83 HIS A N 1
ATOM 654 C CA . HIS A 1 83 ? -0.796 -1.022 -8.215 1.00 96.56 83 HIS A CA 1
ATOM 655 C C . HIS A 1 83 ? -1.995 -0.083 -8.418 1.00 96.56 83 HIS A C 1
ATOM 657 O O . HIS A 1 83 ? -2.696 0.210 -7.456 1.00 96.56 83 HIS A O 1
ATOM 663 N N . GLU A 1 84 ? -2.308 0.312 -9.656 1.00 92.75 84 GLU A N 1
ATOM 664 C CA . GLU A 1 84 ? -3.525 1.073 -9.982 1.00 92.75 84 GLU A CA 1
ATOM 665 C C . GLU A 1 84 ? -4.795 0.318 -9.559 1.00 92.75 84 GLU A C 1
ATOM 667 O O . GLU A 1 84 ? -5.676 0.891 -8.915 1.00 92.75 84 GLU A O 1
ATOM 672 N N . GLY A 1 85 ? -4.880 -0.982 -9.865 1.00 93.31 85 GLY A N 1
ATOM 673 C CA . GLY A 1 85 ? -5.999 -1.823 -9.430 1.00 93.31 85 GLY A CA 1
ATOM 674 C C . GLY A 1 85 ? -6.105 -1.908 -7.905 1.00 93.31 85 GLY A C 1
ATOM 675 O O . GLY A 1 85 ? -7.190 -1.754 -7.343 1.00 93.31 85 GLY A O 1
ATOM 676 N N . TYR A 1 86 ? -4.968 -2.069 -7.229 1.00 96.19 86 TYR A N 1
ATOM 677 C CA . TYR A 1 86 ? -4.891 -2.039 -5.770 1.00 96.19 86 TYR A CA 1
ATOM 678 C C . TYR A 1 86 ? -5.345 -0.686 -5.184 1.00 96.19 86 TYR A C 1
ATOM 680 O O . TYR A 1 86 ? -6.112 -0.655 -4.225 1.00 96.19 86 TYR A O 1
ATOM 688 N N . MET A 1 87 ? -4.960 0.441 -5.786 1.00 94.06 87 MET A N 1
ATOM 689 C CA . MET A 1 87 ? -5.373 1.778 -5.342 1.00 94.06 87 MET A CA 1
ATOM 690 C C . MET A 1 87 ? -6.877 2.021 -5.521 1.00 94.06 87 MET A C 1
ATOM 692 O O . MET A 1 87 ? -7.494 2.719 -4.709 1.00 94.06 87 MET A O 1
ATOM 696 N N . MET A 1 88 ? -7.495 1.431 -6.547 1.00 89.25 88 MET A N 1
ATOM 697 C CA . MET A 1 88 ? -8.952 1.442 -6.701 1.00 89.25 88 MET A CA 1
ATOM 698 C C . MET A 1 88 ? -9.644 0.647 -5.587 1.00 89.25 88 MET A C 1
ATOM 700 O O . MET A 1 88 ? -10.610 1.147 -5.006 1.00 89.25 88 MET A O 1
ATOM 704 N N . ASP A 1 89 ? -9.137 -0.545 -5.250 1.00 92.31 89 ASP A N 1
ATOM 705 C CA . ASP A 1 89 ? -9.667 -1.348 -4.138 1.00 92.31 89 ASP A CA 1
ATOM 706 C C . ASP A 1 89 ? -9.544 -0.606 -2.800 1.00 92.31 89 ASP A C 1
ATOM 708 O O . ASP A 1 89 ? -10.537 -0.460 -2.078 1.00 92.31 89 ASP A O 1
ATOM 712 N N . LEU A 1 90 ? -8.366 -0.030 -2.532 1.00 91.19 90 LEU A N 1
ATOM 713 C CA . LEU A 1 90 ? -8.088 0.787 -1.351 1.00 91.19 90 LEU A CA 1
ATOM 714 C C . LEU A 1 90 ? -9.076 1.961 -1.240 1.00 91.19 90 LEU A C 1
ATOM 716 O O . LEU A 1 90 ? -9.669 2.187 -0.186 1.00 91.19 90 LEU A O 1
ATOM 720 N N . THR A 1 91 ? -9.317 2.669 -2.349 1.00 87.25 91 THR A N 1
ATOM 721 C CA . THR A 1 91 ? -10.286 3.779 -2.412 1.00 87.25 91 THR A CA 1
ATOM 722 C C . THR A 1 91 ? -11.708 3.309 -2.099 1.00 87.25 91 THR A C 1
ATOM 724 O O . THR A 1 91 ? -12.442 3.982 -1.376 1.00 87.25 91 THR A O 1
ATOM 727 N N . SER A 1 92 ? -12.116 2.151 -2.625 1.00 89.75 92 SER A N 1
ATOM 728 C CA . SER A 1 92 ? -13.476 1.628 -2.438 1.00 89.75 92 SER A CA 1
ATOM 729 C C . SER A 1 92 ? -13.794 1.277 -0.977 1.00 89.75 92 SER A C 1
ATOM 731 O O . SER A 1 92 ? -14.942 1.389 -0.544 1.00 89.75 92 SER A O 1
ATOM 733 N N . HIS A 1 93 ? -12.770 0.935 -0.191 1.00 91.12 93 HIS A N 1
ATOM 734 C CA . HIS A 1 93 ? -12.891 0.589 1.224 1.00 91.12 93 HIS A CA 1
ATOM 735 C C . HIS A 1 93 ? -12.758 1.788 2.173 1.00 91.12 93 HIS A C 1
ATOM 737 O O . HIS A 1 93 ? -13.159 1.685 3.335 1.00 91.12 93 HIS A O 1
ATOM 743 N N . GLN A 1 94 ? -12.298 2.946 1.687 1.00 88.19 94 GLN A N 1
ATOM 744 C CA . GLN A 1 94 ? -12.152 4.173 2.480 1.00 88.19 94 GLN A CA 1
ATOM 745 C C . GLN A 1 94 ? -13.436 4.537 3.249 1.00 88.19 94 GLN A C 1
ATOM 747 O O . GLN A 1 94 ? -13.390 4.888 4.428 1.00 88.19 94 GLN A O 1
ATOM 752 N N . GLY A 1 95 ? -14.599 4.418 2.598 1.00 85.88 95 GLY A N 1
ATOM 753 C CA . GLY A 1 95 ? -15.892 4.703 3.225 1.00 85.88 95 GLY A CA 1
ATOM 754 C C . GLY A 1 95 ? -16.254 3.731 4.353 1.00 85.88 95 GLY A C 1
ATOM 755 O O . GLY A 1 95 ? -16.865 4.142 5.335 1.00 85.88 95 GLY A O 1
ATOM 756 N N . ARG A 1 96 ? -15.842 2.459 4.253 1.00 91.44 96 ARG A N 1
ATOM 757 C CA . ARG A 1 96 ? -16.093 1.443 5.290 1.00 91.44 96 ARG A CA 1
ATOM 758 C C . ARG A 1 96 ? -15.263 1.720 6.540 1.00 91.44 96 ARG A C 1
ATOM 760 O O . ARG A 1 96 ? -15.811 1.670 7.635 1.00 91.44 96 ARG A O 1
ATOM 767 N N . VAL A 1 97 ? -13.990 2.091 6.374 1.00 92.50 97 VAL A N 1
ATOM 768 C CA . VAL A 1 97 ? -13.124 2.528 7.486 1.00 92.50 97 VAL A CA 1
ATOM 769 C C . VAL A 1 97 ? -13.742 3.733 8.200 1.00 92.50 97 VAL A C 1
ATOM 771 O O . VAL A 1 97 ? -13.903 3.713 9.419 1.00 92.50 97 VAL A O 1
ATOM 774 N N . GLY A 1 98 ? -14.163 4.752 7.441 1.00 88.38 98 GLY A N 1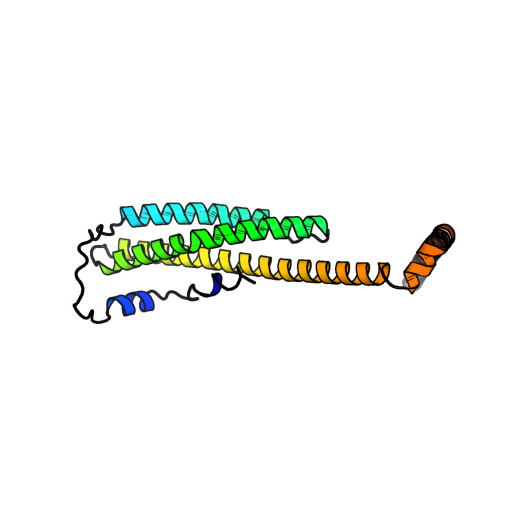
ATOM 775 C CA . GLY A 1 98 ? -14.829 5.933 8.001 1.00 88.38 98 GLY A CA 1
ATOM 776 C C . GLY A 1 98 ? -16.128 5.601 8.743 1.00 88.38 98 GLY A C 1
ATOM 777 O O . GLY A 1 98 ? -16.369 6.137 9.822 1.00 88.38 98 GLY A O 1
ATOM 778 N N . ASN A 1 99 ? -16.934 4.679 8.208 1.00 90.12 99 ASN A N 1
ATOM 779 C CA . ASN A 1 99 ? -18.163 4.223 8.855 1.00 90.12 99 ASN A CA 1
ATOM 780 C C . ASN A 1 99 ? -17.893 3.545 10.208 1.00 90.12 99 ASN A C 1
ATOM 782 O O . ASN A 1 99 ? -18.564 3.859 11.183 1.00 90.12 99 ASN A O 1
ATOM 786 N N . VAL A 1 100 ? -16.893 2.662 10.304 1.00 94.31 100 VAL A N 1
ATOM 787 C CA . VAL A 1 100 ? -16.548 2.002 11.580 1.00 94.31 100 VAL A CA 1
ATOM 788 C C . VAL A 1 100 ? -16.127 3.021 12.638 1.00 94.31 100 VAL A C 1
ATOM 790 O O . VAL A 1 100 ? -16.580 2.941 13.778 1.00 94.31 100 VAL A O 1
ATOM 793 N N . LEU A 1 101 ? -15.312 4.012 12.261 1.00 93.12 101 LEU A N 1
ATOM 794 C CA . LEU A 1 101 ? -14.921 5.089 13.174 1.00 93.12 101 LEU A CA 1
ATOM 795 C C . LEU A 1 101 ? -16.140 5.898 13.644 1.00 93.12 101 LEU A C 1
ATOM 797 O O . LEU A 1 101 ? -16.265 6.196 14.828 1.00 93.12 101 LEU A O 1
ATOM 801 N N . GLN A 1 102 ? -17.070 6.202 12.736 1.00 90.69 102 GLN A N 1
ATOM 802 C CA . GLN A 1 102 ? -18.311 6.893 13.080 1.00 90.69 102 GLN A CA 1
ATOM 803 C C . GLN A 1 102 ? -19.186 6.068 14.037 1.00 90.69 102 GLN A C 1
ATOM 805 O O . GLN A 1 102 ? -19.703 6.627 15.003 1.00 90.69 102 GLN A O 1
ATOM 810 N N . LEU A 1 103 ? -19.338 4.760 13.800 1.00 91.38 103 LEU A N 1
ATOM 811 C CA . LEU A 1 103 ? -20.099 3.869 14.682 1.00 91.38 103 LEU A CA 1
ATOM 812 C C . LEU A 1 103 ? -19.487 3.823 16.087 1.00 91.38 103 LEU A C 1
ATOM 814 O O . LEU A 1 103 ? -20.220 3.940 17.065 1.00 91.38 103 LEU A O 1
ATOM 818 N N . GLY A 1 104 ? -18.157 3.725 16.191 1.00 93.62 104 GLY A N 1
ATOM 819 C CA . GLY A 1 104 ? -17.458 3.741 17.478 1.00 93.62 104 GLY A CA 1
ATOM 820 C C . GLY A 1 104 ? -17.680 5.046 18.247 1.00 93.62 104 GLY A C 1
ATOM 821 O O . GLY A 1 104 ? -18.068 5.019 19.412 1.00 93.62 104 GLY A O 1
ATOM 822 N N . SER A 1 105 ? -17.559 6.202 17.585 1.00 92.88 105 SER A N 1
ATOM 823 C CA . SER A 1 105 ? -17.856 7.488 18.230 1.00 92.88 105 SER A CA 1
ATOM 824 C C . SER A 1 105 ? -19.319 7.642 18.638 1.00 92.88 105 SER A C 1
ATOM 826 O O . SER A 1 105 ? -19.596 8.200 19.698 1.00 92.88 105 SER A O 1
ATOM 828 N N . GLN A 1 106 ? -20.261 7.155 17.824 1.00 91.25 106 GLN A N 1
ATOM 829 C CA . GLN A 1 106 ? -21.680 7.169 18.182 1.00 91.25 106 GLN A CA 1
ATOM 830 C C . GLN A 1 106 ? -21.950 6.300 19.413 1.00 91.25 106 GLN A C 1
ATOM 832 O O . GLN A 1 106 ? -22.684 6.740 20.294 1.00 91.25 106 GLN A O 1
ATOM 837 N N . LEU A 1 107 ? -21.324 5.119 19.512 1.00 92.50 107 LEU A N 1
ATOM 838 C CA . LEU A 1 107 ? -21.436 4.239 20.679 1.00 92.50 107 LEU A CA 1
ATOM 839 C C . LEU A 1 107 ? -20.959 4.907 21.963 1.00 92.50 107 LEU A C 1
ATOM 841 O O . LEU A 1 107 ? -21.702 4.917 22.944 1.00 92.50 107 LEU A O 1
ATOM 845 N N . ILE A 1 108 ? -19.768 5.506 21.931 1.00 92.50 108 ILE A N 1
ATOM 846 C CA . ILE A 1 108 ? -19.217 6.269 23.057 1.00 92.50 108 ILE A CA 1
ATOM 847 C C . ILE A 1 108 ? -20.181 7.403 23.440 1.00 92.50 108 ILE A C 1
ATOM 849 O O . ILE A 1 108 ? -20.575 7.536 24.597 1.00 92.50 108 ILE A O 1
ATOM 853 N N . GLY A 1 109 ? -20.669 8.156 22.448 1.00 90.88 109 GLY A N 1
ATOM 854 C CA . GLY A 1 109 ? -21.612 9.259 22.649 1.00 90.88 109 GLY A CA 1
ATOM 855 C C . GLY A 1 109 ? -22.964 8.856 23.251 1.00 90.88 109 GLY A C 1
ATOM 856 O O . GLY A 1 109 ? -23.656 9.709 23.804 1.00 90.88 109 GLY A O 1
ATOM 857 N N . THR A 1 110 ? -23.353 7.574 23.198 1.00 90.44 110 THR A N 1
ATOM 858 C CA . THR A 1 110 ? -24.585 7.115 23.863 1.00 90.44 110 THR A CA 1
ATOM 859 C C . THR A 1 110 ? -24.494 7.150 25.389 1.00 90.44 110 THR A C 1
ATOM 861 O O . THR A 1 110 ? -25.536 7.180 26.048 1.00 90.44 110 THR A O 1
ATOM 864 N N . GLY A 1 111 ? -23.280 7.092 25.956 1.00 88.12 111 GLY A N 1
ATOM 865 C CA . GLY A 1 111 ? -23.051 6.995 27.401 1.00 88.12 111 GLY A CA 1
ATOM 866 C C . GLY A 1 111 ? -23.626 5.727 28.048 1.00 88.12 111 GLY A C 1
ATOM 867 O O . GLY A 1 111 ? -23.844 5.700 29.258 1.00 88.12 111 GLY A O 1
ATOM 868 N N . LYS A 1 112 ? -23.942 4.697 27.249 1.00 90.44 112 LYS A N 1
ATOM 869 C CA . LYS A 1 112 ? -24.500 3.418 27.727 1.00 90.44 112 LYS A CA 1
ATOM 870 C C . LYS A 1 112 ? -23.431 2.361 28.018 1.00 90.44 112 LYS A C 1
ATOM 872 O O . LYS A 1 112 ? -23.771 1.324 28.584 1.00 90.44 112 LYS A O 1
ATOM 877 N N . LEU A 1 113 ? -22.189 2.602 27.601 1.00 93.19 113 LEU A N 1
ATOM 878 C CA . LEU A 1 113 ? -21.054 1.706 27.816 1.00 93.19 113 LEU A CA 1
ATOM 879 C C . LEU A 1 113 ? -20.529 1.829 29.251 1.00 93.19 113 LEU A C 1
ATOM 881 O O . LEU A 1 113 ? -20.645 2.879 29.885 1.00 93.19 113 LEU A O 1
ATOM 885 N N . SER A 1 114 ? -19.949 0.749 29.764 1.00 95.94 114 SER A N 1
ATOM 886 C CA . SER A 1 114 ? -19.075 0.824 30.936 1.00 95.94 114 SER A CA 1
ATOM 887 C C . SER A 1 114 ? -17.760 1.540 30.600 1.00 95.94 114 SER A C 1
ATOM 889 O O . SER A 1 114 ? -17.378 1.634 29.436 1.00 95.94 114 SER A O 1
ATOM 891 N N . GLU A 1 115 ? -17.047 2.023 31.622 1.00 95.31 115 GLU A N 1
ATOM 892 C CA . GLU A 1 115 ? -15.749 2.705 31.458 1.00 95.31 115 GLU A CA 1
ATOM 893 C C . GLU A 1 115 ? -14.718 1.828 30.721 1.00 95.31 115 GLU A C 1
ATOM 895 O O . GLU A 1 115 ? -13.990 2.311 29.851 1.00 95.31 115 GLU A O 1
ATOM 900 N N . ASP A 1 116 ? -14.709 0.523 31.011 1.00 96.56 116 ASP A N 1
ATOM 901 C CA . ASP A 1 116 ? -13.834 -0.449 30.350 1.00 96.56 116 ASP A CA 1
ATOM 902 C C . ASP A 1 116 ? -14.214 -0.637 28.867 1.00 96.56 116 ASP A C 1
ATOM 904 O O . ASP A 1 116 ? -13.340 -0.652 28.002 1.00 96.56 116 ASP A O 1
ATOM 908 N N . GLU A 1 117 ? -15.511 -0.741 28.546 1.00 96.00 117 GLU A N 1
ATOM 909 C CA . GLU A 1 117 ? -15.991 -0.876 27.160 1.00 96.00 117 GLU A CA 1
ATOM 910 C C . GLU A 1 117 ? -15.736 0.389 26.333 1.00 96.00 117 GLU A C 1
ATOM 912 O O . GLU A 1 117 ? -15.353 0.299 25.169 1.00 96.00 117 GLU A O 1
ATOM 917 N N . GLU A 1 118 ? -15.938 1.569 26.921 1.00 95.75 118 GLU A N 1
ATOM 918 C CA . GLU A 1 118 ? -15.642 2.849 26.275 1.00 95.75 118 GLU A CA 1
ATOM 919 C C . GLU A 1 118 ? -14.147 2.968 25.952 1.00 95.75 118 GLU A C 1
ATOM 921 O O . GLU A 1 118 ? -13.781 3.321 24.827 1.00 95.75 118 GLU A O 1
ATOM 926 N N . THR A 1 119 ? -13.288 2.605 26.910 1.00 96.06 119 THR A N 1
ATOM 927 C CA . THR A 1 119 ? -11.830 2.592 26.728 1.00 96.06 119 THR A CA 1
ATOM 928 C C . THR A 1 119 ? -11.419 1.634 25.609 1.00 96.06 119 THR A C 1
ATOM 930 O O . THR A 1 119 ? -10.667 2.024 24.717 1.00 96.06 119 THR A O 1
ATOM 933 N N . GLU A 1 120 ? -11.959 0.414 25.597 1.00 97.56 120 GLU A N 1
ATOM 934 C CA . GLU A 1 120 ? -11.676 -0.585 24.559 1.00 97.56 120 GLU A CA 1
ATOM 935 C C . GLU A 1 120 ? -12.099 -0.097 23.164 1.00 97.56 120 GLU A C 1
ATOM 937 O O . GLU A 1 120 ? -11.304 -0.139 22.225 1.00 97.56 120 GLU A O 1
ATOM 942 N N . VAL A 1 121 ? -13.322 0.432 23.010 1.00 95.81 121 VAL A N 1
ATOM 943 C CA . VAL A 1 121 ? -13.792 0.995 21.729 1.00 95.81 121 VAL A CA 1
ATOM 944 C C . VAL A 1 121 ? -12.861 2.118 21.269 1.00 95.81 121 VAL A C 1
ATOM 946 O O . VAL A 1 121 ? -12.520 2.214 20.085 1.00 95.81 121 VAL A O 1
ATOM 949 N N . GLN A 1 122 ? -12.394 2.951 22.198 1.00 96.00 122 GLN A N 1
ATOM 950 C CA . GLN A 1 122 ? -11.496 4.046 21.875 1.00 96.00 122 GLN A CA 1
ATOM 951 C C . GLN A 1 122 ? -10.121 3.562 21.389 1.00 96.00 122 GLN A C 1
ATOM 953 O O . GLN A 1 122 ? -9.579 4.106 20.417 1.00 96.00 122 GLN A O 1
ATOM 958 N N . GLU A 1 123 ? -9.559 2.537 22.028 1.00 97.12 123 GLU A N 1
ATOM 959 C CA . GLU A 1 123 ? -8.304 1.901 21.620 1.00 97.12 123 GLU A CA 1
ATOM 960 C C . GLU A 1 123 ? -8.431 1.220 20.250 1.00 97.12 123 GLU A C 1
ATOM 962 O O . GLU A 1 123 ? -7.577 1.418 19.379 1.00 97.12 123 GLU A O 1
ATOM 967 N N . GLN A 1 124 ? -9.530 0.503 20.012 1.00 97.56 124 GLN A N 1
ATOM 968 C CA . GLN A 1 124 ? -9.828 -0.148 18.735 1.00 97.56 124 GLN A CA 1
ATOM 969 C C . GLN A 1 124 ? -9.933 0.858 17.583 1.00 97.56 124 GLN A C 1
ATOM 971 O O . GLN A 1 124 ? -9.348 0.651 16.515 1.00 97.56 124 GLN A O 1
ATOM 976 N N . MET A 1 125 ? -10.617 1.986 17.799 1.00 96.69 125 MET A N 1
ATOM 977 C CA . MET A 1 125 ? -10.687 3.075 16.821 1.00 96.69 125 MET A CA 1
ATOM 978 C C . MET A 1 125 ? -9.311 3.672 16.513 1.00 96.69 125 MET A C 1
ATOM 980 O O . MET A 1 125 ? -8.988 3.916 15.347 1.00 96.69 125 MET A O 1
ATOM 984 N N . ASN A 1 126 ? -8.484 3.885 17.540 1.00 93.25 126 ASN A N 1
ATOM 985 C CA . ASN A 1 126 ? -7.133 4.416 17.371 1.00 93.25 126 ASN A CA 1
ATOM 986 C C . ASN A 1 126 ? -6.245 3.454 16.571 1.00 93.25 126 ASN A C 1
ATOM 988 O O . ASN A 1 126 ? -5.540 3.883 15.652 1.00 93.25 126 ASN A O 1
ATOM 992 N N . LEU A 1 127 ? -6.315 2.154 16.873 1.00 95.81 127 LEU A N 1
ATOM 993 C CA . LEU A 1 127 ? -5.603 1.113 16.134 1.00 95.81 127 LEU A CA 1
ATOM 994 C C . LEU A 1 127 ? -6.041 1.068 14.666 1.00 95.81 127 LEU A C 1
ATOM 996 O O . LEU A 1 127 ? -5.188 1.063 13.774 1.00 95.81 127 LEU A O 1
ATOM 1000 N N . LEU A 1 128 ? -7.354 1.062 14.410 1.00 95.56 128 LEU A N 1
ATOM 1001 C CA . LEU A 1 128 ? -7.913 1.061 13.060 1.00 95.56 128 LEU A CA 1
ATOM 1002 C C . LEU A 1 128 ? -7.413 2.265 12.255 1.00 95.56 128 LEU A C 1
ATOM 1004 O O . LEU A 1 128 ? -6.900 2.100 11.146 1.00 95.56 128 LEU A O 1
ATOM 1008 N N . ASN A 1 129 ? -7.528 3.466 12.826 1.00 91.19 129 ASN A N 1
ATOM 1009 C CA . ASN A 1 129 ? -7.103 4.697 12.171 1.00 91.19 129 ASN A CA 1
ATOM 1010 C C . ASN A 1 129 ? -5.595 4.688 11.876 1.00 91.19 129 ASN A C 1
ATOM 1012 O O . ASN A 1 129 ? -5.179 5.039 10.773 1.00 91.19 129 ASN A O 1
ATOM 1016 N N . SER A 1 130 ? -4.774 4.233 12.828 1.00 94.62 130 SER A N 1
ATOM 1017 C CA . SER A 1 130 ? -3.324 4.150 12.640 1.00 94.62 130 SER A CA 1
ATOM 1018 C C . SER A 1 130 ? -2.931 3.164 11.539 1.00 94.62 130 SER A C 1
ATOM 1020 O O . SER A 1 130 ? -2.099 3.511 10.702 1.00 94.62 130 SER A O 1
ATOM 1022 N N . ARG A 1 131 ? -3.518 1.960 11.505 1.00 97.00 131 ARG A N 1
ATOM 1023 C CA . ARG A 1 131 ? -3.219 0.962 10.462 1.00 97.00 131 ARG A CA 1
ATOM 1024 C C . ARG A 1 131 ? -3.625 1.450 9.080 1.00 97.00 131 ARG A C 1
ATOM 1026 O O . ARG A 1 131 ? -2.822 1.389 8.151 1.00 97.00 131 ARG A O 1
ATOM 1033 N N . TRP A 1 132 ? -4.839 1.987 8.965 1.00 96.19 132 TRP A N 1
ATOM 1034 C CA . TRP A 1 132 ? -5.330 2.568 7.721 1.00 96.19 132 TRP A CA 1
ATOM 1035 C C . TRP A 1 132 ? -4.404 3.674 7.206 1.00 96.19 132 TRP A C 1
ATOM 1037 O O . TRP A 1 132 ? -4.032 3.661 6.034 1.00 96.19 132 TRP A O 1
ATOM 1047 N N . GLU A 1 133 ? -3.992 4.604 8.070 1.00 92.12 133 GLU A N 1
ATOM 1048 C CA . GLU A 1 133 ? -3.133 5.716 7.665 1.00 92.12 133 GLU A CA 1
ATOM 1049 C C . GLU A 1 133 ? -1.737 5.243 7.239 1.00 92.12 133 GLU A C 1
ATOM 1051 O O . GLU A 1 133 ? -1.238 5.671 6.198 1.00 92.12 133 GLU A O 1
ATOM 1056 N N . CYS A 1 134 ? -1.136 4.303 7.976 1.00 94.88 134 CYS A N 1
ATOM 1057 C CA . CYS A 1 134 ? 0.129 3.677 7.585 1.00 94.88 134 CYS A CA 1
ATOM 1058 C C . CYS A 1 134 ? 0.031 3.018 6.201 1.00 94.88 134 CYS A C 1
ATOM 1060 O O . CYS A 1 134 ? 0.875 3.267 5.336 1.00 94.88 134 CYS A O 1
ATOM 1062 N N . LEU A 1 135 ? -1.017 2.218 5.968 1.00 96.00 135 LEU A N 1
ATOM 1063 C CA . LEU A 1 135 ? -1.256 1.557 4.685 1.00 96.00 135 LEU A CA 1
ATOM 1064 C C . LEU A 1 135 ? -1.454 2.577 3.557 1.00 96.00 135 LEU A C 1
ATOM 1066 O O . LEU A 1 135 ? -0.858 2.445 2.486 1.00 96.00 135 LEU A O 1
ATOM 1070 N N . ARG A 1 136 ? -2.258 3.618 3.799 1.00 94.44 136 ARG A N 1
ATOM 1071 C CA . ARG A 1 136 ? -2.552 4.685 2.835 1.00 94.44 136 ARG A CA 1
ATOM 1072 C C . ARG A 1 136 ? -1.288 5.440 2.430 1.00 94.44 136 ARG A C 1
ATOM 1074 O O . ARG A 1 136 ? -1.053 5.620 1.236 1.00 94.44 136 ARG A O 1
ATOM 1081 N N . VAL A 1 137 ? -0.465 5.851 3.396 1.00 92.44 137 VAL A N 1
ATOM 1082 C CA . VAL A 1 137 ? 0.795 6.568 3.138 1.00 92.44 137 VAL A CA 1
ATOM 1083 C C . VAL A 1 137 ? 1.760 5.695 2.340 1.00 92.44 137 VAL A C 1
ATOM 1085 O O . VAL A 1 137 ? 2.227 6.129 1.288 1.00 92.44 137 VAL A O 1
ATOM 1088 N N . ALA A 1 138 ? 1.994 4.451 2.767 1.00 95.69 138 ALA A N 1
ATOM 1089 C CA . ALA A 1 138 ? 2.885 3.531 2.059 1.00 95.69 138 ALA A CA 1
ATOM 1090 C C . ALA A 1 138 ? 2.418 3.261 0.616 1.00 95.69 138 ALA A C 1
ATOM 1092 O O . ALA A 1 138 ? 3.222 3.240 -0.319 1.00 95.69 138 ALA A O 1
ATOM 1093 N N . SER A 1 139 ? 1.104 3.118 0.419 1.00 94.62 139 SER A N 1
ATOM 1094 C CA . SER A 1 139 ? 0.496 2.953 -0.904 1.00 94.62 139 SER A CA 1
ATOM 1095 C C . SER A 1 139 ? 0.727 4.187 -1.785 1.00 94.62 139 SER A C 1
ATOM 1097 O O . SER A 1 139 ? 1.188 4.068 -2.916 1.00 94.62 139 SER A O 1
ATOM 1099 N N . MET A 1 140 ? 0.499 5.393 -1.255 1.00 91.94 140 MET A N 1
ATOM 1100 C CA . MET A 1 140 ? 0.733 6.640 -1.992 1.00 91.94 140 MET A CA 1
ATOM 1101 C C . MET A 1 140 ? 2.205 6.870 -2.343 1.00 91.94 140 MET A C 1
ATOM 1103 O O . MET A 1 140 ? 2.506 7.371 -3.427 1.00 91.94 140 MET A O 1
ATOM 1107 N N . GLU A 1 141 ? 3.131 6.513 -1.454 1.00 93.56 141 GLU A N 1
ATOM 1108 C CA . GLU A 1 141 ? 4.563 6.591 -1.741 1.00 93.56 141 GLU A CA 1
ATOM 1109 C C . GLU A 1 141 ? 4.957 5.672 -2.899 1.00 93.56 141 GLU A C 1
ATOM 1111 O O . GLU A 1 141 ? 5.733 6.078 -3.769 1.00 93.56 141 GLU A O 1
ATOM 1116 N N . LYS A 1 142 ? 4.412 4.450 -2.942 1.00 94.56 142 LYS A N 1
ATOM 1117 C CA . LYS A 1 142 ? 4.653 3.513 -4.045 1.00 94.56 142 LYS A CA 1
ATOM 1118 C C . LYS A 1 142 ? 4.040 4.018 -5.354 1.00 94.56 142 LYS A C 1
ATOM 1120 O O . LYS A 1 142 ? 4.746 4.019 -6.360 1.00 94.56 142 LYS A O 1
ATOM 1125 N N . GLN A 1 143 ? 2.805 4.528 -5.333 1.00 94.00 143 GLN A N 1
ATOM 1126 C CA . GLN A 1 143 ? 2.178 5.157 -6.503 1.00 94.00 143 GLN A CA 1
ATOM 1127 C C . GLN A 1 143 ? 3.027 6.312 -7.046 1.00 94.00 143 GLN A C 1
ATOM 1129 O O . GLN A 1 143 ? 3.283 6.371 -8.242 1.00 94.00 143 GLN A O 1
ATOM 1134 N N . SER A 1 144 ? 3.510 7.200 -6.172 1.00 91.06 144 SER A N 1
ATOM 1135 C CA . SER A 1 144 ? 4.347 8.341 -6.565 1.00 91.06 144 SER A CA 1
ATOM 1136 C C . SER A 1 144 ? 5.634 7.899 -7.271 1.00 91.06 144 SER A C 1
ATOM 1138 O O . SER A 1 144 ? 5.996 8.449 -8.309 1.00 91.06 144 SER A O 1
ATOM 1140 N N . LYS A 1 145 ? 6.308 6.866 -6.747 1.00 92.38 145 LYS A N 1
ATOM 1141 C CA . LYS A 1 145 ? 7.512 6.302 -7.377 1.00 92.38 145 LYS A CA 1
ATOM 1142 C C . LYS A 1 145 ? 7.198 5.691 -8.747 1.00 92.38 145 LYS A C 1
ATOM 1144 O O . LYS A 1 145 ? 7.872 6.010 -9.719 1.00 92.38 145 LYS A O 1
ATOM 1149 N N . LEU A 1 146 ? 6.134 4.891 -8.838 1.00 89.25 146 LEU A N 1
ATOM 1150 C CA . LEU A 1 146 ? 5.696 4.284 -10.097 1.00 89.25 146 LEU A CA 1
ATOM 1151 C C . LEU A 1 146 ? 5.292 5.336 -11.148 1.00 89.25 146 LEU A C 1
ATOM 1153 O O . LEU A 1 146 ? 5.626 5.183 -12.321 1.00 89.25 146 LEU A O 1
ATOM 1157 N N . ASP A 1 147 ? 4.623 6.422 -10.746 1.00 88.00 147 ASP A N 1
ATOM 1158 C CA . ASP A 1 147 ? 4.260 7.537 -11.634 1.00 88.00 147 ASP A CA 1
ATOM 1159 C C . ASP A 1 147 ? 5.501 8.218 -12.230 1.00 88.00 147 ASP A C 1
ATOM 1161 O O . ASP A 1 147 ? 5.514 8.564 -13.418 1.00 88.00 147 ASP A O 1
ATOM 1165 N N . VAL A 1 148 ? 6.544 8.415 -11.415 1.00 89.12 148 VAL A N 1
ATOM 1166 C CA . VAL A 1 148 ? 7.829 8.969 -11.864 1.00 89.12 148 VAL A CA 1
ATOM 1167 C C . VAL A 1 148 ? 8.464 8.039 -12.894 1.00 89.12 148 VAL A C 1
ATOM 1169 O O . VAL A 1 148 ? 8.731 8.486 -14.012 1.00 89.12 148 VAL A O 1
ATOM 1172 N N . ASP A 1 149 ? 8.615 6.755 -12.569 1.00 85.81 149 ASP A N 1
ATOM 1173 C CA . ASP A 1 149 ? 9.266 5.780 -13.450 1.00 85.81 149 ASP A CA 1
ATOM 1174 C C . ASP A 1 149 ? 8.520 5.641 -14.785 1.00 85.81 149 ASP A C 1
ATOM 1176 O O . ASP A 1 149 ? 9.122 5.721 -15.859 1.00 85.81 149 ASP A O 1
ATOM 1180 N N . ILE A 1 150 ? 7.188 5.537 -14.760 1.00 85.31 150 ILE A N 1
ATOM 1181 C CA . ILE A 1 150 ? 6.369 5.472 -15.979 1.00 85.31 150 ILE A CA 1
ATOM 1182 C C . ILE A 1 150 ? 6.485 6.751 -16.810 1.00 85.31 150 ILE A C 1
ATOM 1184 O O . ILE A 1 150 ? 6.584 6.684 -18.040 1.00 85.31 150 ILE A O 1
ATOM 1188 N N . THR A 1 151 ? 6.513 7.922 -16.173 1.00 85.50 151 THR A N 1
ATOM 1189 C CA . THR A 1 151 ? 6.674 9.199 -16.881 1.00 85.50 151 THR A CA 1
ATOM 1190 C C . THR A 1 151 ? 8.044 9.294 -17.555 1.00 85.50 151 THR A C 1
ATOM 1192 O O . THR A 1 151 ? 8.143 9.724 -18.712 1.00 85.50 151 THR A O 1
ATOM 1195 N N . GLU A 1 152 ? 9.106 8.863 -16.874 1.00 86.94 152 GLU A N 1
ATOM 1196 C CA . GLU A 1 152 ? 10.454 8.811 -17.440 1.00 86.94 152 GLU A CA 1
ATOM 1197 C C . GLU A 1 152 ? 10.540 7.837 -18.619 1.00 86.94 152 GLU A C 1
ATOM 1199 O O . GLU A 1 152 ? 11.069 8.201 -19.678 1.00 86.94 152 GLU A O 1
ATOM 1204 N N . LEU A 1 153 ? 9.949 6.646 -18.483 1.00 83.25 153 LEU A N 1
ATOM 1205 C CA . LEU A 1 153 ? 9.858 5.651 -19.551 1.00 83.25 153 LEU A CA 1
ATOM 1206 C C . LEU A 1 153 ? 9.110 6.199 -20.770 1.00 83.25 153 LEU A C 1
ATOM 1208 O O . LEU A 1 153 ? 9.610 6.112 -21.893 1.00 83.25 153 LEU A O 1
ATOM 1212 N N . HIS A 1 154 ? 7.959 6.840 -20.568 1.00 81.31 154 HIS A N 1
ATOM 1213 C CA . HIS A 1 154 ? 7.200 7.484 -21.642 1.00 81.31 154 HIS A CA 1
ATOM 1214 C C . HIS A 1 154 ? 8.011 8.578 -22.346 1.00 81.31 154 HIS A C 1
ATOM 1216 O O . HIS A 1 154 ? 8.032 8.649 -23.579 1.00 81.31 154 HIS A O 1
ATOM 1222 N N . SER A 1 155 ? 8.717 9.417 -21.583 1.00 86.81 155 SER A N 1
ATOM 1223 C CA . SER A 1 155 ? 9.608 10.445 -22.133 1.00 86.81 155 SER A CA 1
ATOM 1224 C C . SER A 1 155 ? 10.738 9.834 -22.961 1.00 86.81 155 SER A C 1
ATOM 1226 O O . SER A 1 155 ? 11.066 10.342 -24.038 1.00 86.81 155 SER A O 1
ATOM 1228 N N . TRP A 1 156 ? 11.346 8.747 -22.484 1.00 82.19 156 TRP A N 1
ATOM 1229 C CA . TRP A 1 156 ? 12.405 8.047 -23.204 1.00 82.19 156 TRP A CA 1
ATOM 1230 C C . TRP A 1 156 ? 11.898 7.431 -24.511 1.00 82.19 156 TRP A C 1
ATOM 1232 O O . TRP A 1 156 ? 12.502 7.676 -25.558 1.00 82.19 156 TRP A O 1
ATOM 1242 N N . ILE A 1 157 ? 10.761 6.729 -24.478 1.00 80.75 157 ILE A N 1
ATOM 1243 C CA . ILE A 1 157 ? 10.118 6.155 -25.669 1.00 80.75 157 ILE A CA 1
ATOM 1244 C C . ILE A 1 157 ? 9.827 7.261 -26.684 1.00 80.75 157 ILE A C 1
ATOM 1246 O O . ILE A 1 157 ? 10.319 7.192 -27.808 1.00 80.75 157 ILE A O 1
ATOM 1250 N N . THR A 1 158 ? 9.150 8.331 -26.265 1.00 85.56 158 THR A N 1
ATOM 1251 C CA . THR A 1 158 ? 8.793 9.465 -27.136 1.00 85.56 158 THR A CA 1
ATOM 1252 C C . THR A 1 158 ? 10.030 10.091 -27.790 1.00 85.56 158 THR A C 1
ATOM 1254 O O . THR A 1 158 ? 10.049 10.359 -28.993 1.00 85.56 158 THR A O 1
ATOM 1257 N N . ARG A 1 159 ? 11.107 10.305 -27.019 1.00 87.31 159 ARG A N 1
ATOM 1258 C CA . ARG A 1 159 ? 12.378 10.815 -27.559 1.00 87.31 159 ARG A CA 1
ATOM 1259 C C . ARG A 1 159 ? 13.006 9.837 -28.550 1.00 87.31 159 ARG A C 1
ATOM 1261 O O . ARG A 1 159 ? 13.483 10.269 -29.598 1.00 87.31 159 ARG A O 1
ATOM 1268 N N . SER A 1 160 ? 13.010 8.542 -28.239 1.00 80.56 160 SER A N 1
ATOM 1269 C CA . SER A 1 160 ? 13.571 7.511 -29.118 1.00 80.56 160 SER A CA 1
ATOM 1270 C C . SER A 1 160 ? 12.806 7.414 -30.443 1.00 80.56 160 SER A C 1
ATOM 1272 O O . SER A 1 160 ? 13.422 7.371 -31.508 1.00 80.56 160 SER A O 1
ATOM 1274 N N . GLU A 1 161 ? 11.475 7.498 -30.402 1.00 81.88 161 GLU A N 1
ATOM 1275 C CA . GLU A 1 161 ? 10.616 7.522 -31.584 1.00 81.88 161 GLU A CA 1
ATOM 1276 C C . GLU A 1 161 ? 10.898 8.751 -32.450 1.00 81.88 161 GLU A C 1
ATOM 1278 O O . GLU A 1 161 ? 11.070 8.619 -33.663 1.00 81.88 161 GLU A O 1
ATOM 1283 N N . ALA A 1 162 ? 11.040 9.933 -31.843 1.00 84.81 162 ALA A N 1
ATOM 1284 C CA . ALA A 1 162 ? 11.384 11.157 -32.565 1.00 84.81 162 ALA A CA 1
ATOM 1285 C C . ALA A 1 162 ? 12.746 11.051 -33.278 1.00 84.81 162 ALA A C 1
ATOM 1287 O O . ALA A 1 162 ? 12.879 11.462 -34.433 1.00 84.81 162 ALA A O 1
ATOM 1288 N N . VAL A 1 163 ? 13.751 10.445 -32.632 1.00 83.94 163 VAL A N 1
ATOM 1289 C CA . VAL A 1 163 ? 15.062 10.181 -33.250 1.00 83.94 163 VAL A CA 1
ATOM 1290 C C . VAL A 1 163 ? 14.925 9.225 -34.435 1.00 83.94 163 VAL A C 1
ATOM 1292 O O . VAL A 1 163 ? 15.449 9.512 -35.513 1.00 83.94 163 VAL A O 1
ATOM 1295 N N . LEU A 1 164 ? 14.179 8.126 -34.282 1.00 78.25 164 LEU A N 1
ATOM 1296 C CA . LEU A 1 164 ? 13.941 7.154 -35.357 1.00 78.25 164 LEU A CA 1
ATOM 1297 C C . LEU A 1 164 ? 13.148 7.741 -36.536 1.00 78.25 164 LEU A C 1
ATOM 1299 O O . LEU A 1 164 ? 13.260 7.254 -37.666 1.00 78.25 164 LEU A O 1
ATOM 1303 N N . GLN A 1 165 ? 12.342 8.772 -36.296 1.00 80.31 165 GLN A N 1
ATOM 1304 C CA . GLN A 1 165 ? 11.589 9.491 -37.325 1.00 80.31 165 GLN A CA 1
ATOM 1305 C C . GLN A 1 165 ? 12.368 10.660 -37.948 1.00 80.31 165 GLN A C 1
ATOM 1307 O O . GLN A 1 165 ? 11.919 11.220 -38.950 1.00 80.31 165 GLN A O 1
ATOM 1312 N N . SER A 1 166 ? 13.536 11.018 -37.406 1.00 84.06 166 SER A N 1
ATOM 1313 C CA . SER A 1 166 ? 14.320 12.158 -37.884 1.00 84.06 166 SER A CA 1
ATOM 1314 C C . SER A 1 166 ? 14.826 11.973 -39.331 1.00 84.06 166 SER A C 1
ATOM 1316 O O . SER A 1 166 ? 15.120 10.847 -39.755 1.00 84.06 166 SER A O 1
ATOM 1318 N N . PRO A 1 167 ? 14.980 13.065 -40.110 1.00 76.88 167 PRO A N 1
ATOM 1319 C CA . PRO A 1 167 ? 15.507 13.002 -41.476 1.00 76.88 167 PRO A CA 1
ATOM 1320 C C . PRO A 1 167 ? 16.913 12.393 -41.571 1.00 76.88 167 PRO A C 1
ATOM 1322 O O . PRO A 1 167 ? 17.197 11.676 -42.527 1.00 76.88 167 PRO A O 1
ATOM 1325 N N . GLU A 1 168 ? 17.768 12.623 -40.570 1.00 73.00 168 GLU A N 1
ATOM 1326 C CA . GLU A 1 168 ? 19.107 12.025 -40.486 1.00 73.00 168 GLU A CA 1
ATOM 1327 C C . GLU A 1 168 ? 19.037 10.493 -40.426 1.00 73.00 168 GLU A C 1
ATOM 1329 O O . GLU A 1 168 ? 19.754 9.820 -41.161 1.00 73.00 168 GLU A O 1
ATOM 1334 N N . PHE A 1 169 ? 18.113 9.921 -39.642 1.00 67.25 169 PHE A N 1
ATOM 1335 C CA . PHE A 1 169 ? 17.874 8.470 -39.607 1.00 67.25 169 PHE A CA 1
ATOM 1336 C C . PHE A 1 169 ? 17.162 7.944 -40.865 1.00 67.25 169 PHE A C 1
ATOM 1338 O O . PHE A 1 169 ? 17.377 6.802 -41.282 1.00 67.25 169 PHE A O 1
ATOM 1345 N N . ALA A 1 170 ? 16.328 8.766 -41.508 1.00 62.34 170 ALA A N 1
ATOM 1346 C CA . ALA A 1 170 ? 15.656 8.412 -42.757 1.00 62.34 170 ALA A CA 1
ATOM 1347 C C . ALA A 1 170 ? 16.637 8.228 -43.931 1.00 62.34 170 ALA A C 1
ATOM 1349 O O . ALA A 1 170 ? 16.367 7.404 -44.807 1.00 62.34 170 ALA A O 1
ATOM 1350 N N . ILE A 1 171 ? 17.775 8.936 -43.931 1.00 61.41 171 ILE A N 1
ATOM 1351 C CA . ILE A 1 171 ? 18.871 8.740 -44.896 1.00 61.41 171 ILE A CA 1
ATOM 1352 C C . ILE A 1 171 ? 19.449 7.323 -44.749 1.00 61.41 171 ILE A C 1
ATOM 1354 O O . ILE A 1 171 ? 19.458 6.572 -45.723 1.00 61.41 171 ILE A O 1
ATOM 1358 N N . TYR A 1 172 ? 19.766 6.886 -43.524 1.00 56.94 172 TYR A N 1
ATOM 1359 C CA . TYR A 1 172 ? 20.233 5.516 -43.256 1.00 56.94 172 TYR A CA 1
ATOM 1360 C C . TYR A 1 172 ? 19.209 4.431 -43.642 1.00 56.94 172 TYR A C 1
ATOM 1362 O O . TYR A 1 172 ? 19.586 3.356 -44.111 1.00 56.94 172 TYR A O 1
ATOM 1370 N N . ARG A 1 173 ? 17.904 4.707 -43.486 1.00 52.34 173 ARG A N 1
ATOM 1371 C CA . ARG A 1 173 ? 16.819 3.796 -43.898 1.00 52.34 173 ARG A CA 1
ATOM 1372 C C . ARG A 1 173 ? 16.661 3.716 -45.425 1.00 52.34 173 ARG A C 1
ATOM 1374 O O . ARG A 1 173 ? 16.392 2.635 -45.942 1.00 52.34 173 ARG A O 1
ATOM 1381 N N . LYS A 1 174 ? 16.807 4.836 -46.148 1.00 57.16 174 LYS A N 1
ATOM 1382 C CA . LYS A 1 174 ? 16.676 4.904 -47.619 1.00 57.16 174 LYS A CA 1
ATOM 1383 C C . LYS A 1 174 ? 17.892 4.365 -48.367 1.00 57.16 174 LYS A C 1
ATOM 1385 O O . LYS A 1 174 ? 17.724 3.853 -49.468 1.00 57.16 174 LYS A O 1
ATOM 1390 N N . GLU A 1 175 ? 19.083 4.459 -47.787 1.00 54.75 175 GLU A N 1
ATOM 1391 C CA . GLU A 1 175 ? 20.320 3.972 -48.410 1.00 54.75 175 GLU A CA 1
ATOM 1392 C C . GLU A 1 175 ? 20.502 2.447 -48.298 1.00 54.75 175 GLU A C 1
ATOM 1394 O O . GLU A 1 175 ? 21.466 1.908 -48.830 1.00 54.75 175 GLU A O 1
ATOM 1399 N N . GLY A 1 176 ? 19.584 1.721 -47.639 1.00 54.38 176 GLY A N 1
ATOM 1400 C CA . GLY A 1 176 ? 19.669 0.260 -47.508 1.00 54.38 176 GLY A CA 1
ATOM 1401 C C . GLY A 1 176 ? 20.899 -0.208 -46.726 1.00 54.38 176 GLY A C 1
ATOM 1402 O O . GLY A 1 176 ? 21.317 -1.358 -46.848 1.00 54.38 176 GLY A O 1
ATOM 1403 N N . ASN A 1 177 ? 21.490 0.671 -45.918 1.00 56.22 177 ASN A N 1
ATOM 1404 C CA . ASN A 1 177 ? 22.851 0.493 -45.438 1.00 56.22 177 ASN A CA 1
ATOM 1405 C C . ASN A 1 177 ? 22.925 -0.005 -43.986 1.00 56.22 177 ASN A C 1
ATOM 1407 O O . ASN A 1 177 ? 23.695 0.475 -43.153 1.00 56.22 177 ASN A O 1
ATOM 1411 N N . PHE A 1 178 ? 22.093 -1.002 -43.669 1.00 60.41 178 PHE A N 1
ATOM 1412 C CA . PHE A 1 178 ? 22.130 -1.684 -42.371 1.00 60.41 178 PHE A CA 1
ATOM 1413 C C . PHE A 1 178 ? 23.472 -2.404 -42.146 1.00 60.41 178 PHE A C 1
ATOM 1415 O O . PHE A 1 178 ? 23.874 -2.608 -41.004 1.00 60.41 178 PHE A O 1
ATOM 1422 N N . SER A 1 179 ? 24.179 -2.753 -43.229 1.00 65.25 179 SER A N 1
ATOM 1423 C CA . SER A 1 179 ? 25.517 -3.353 -43.192 1.00 65.25 179 SER A CA 1
ATOM 1424 C C . SER A 1 179 ? 26.551 -2.397 -42.598 1.00 65.25 179 SER A C 1
ATOM 1426 O O . SER A 1 179 ? 27.216 -2.771 -41.636 1.00 65.25 179 SER A O 1
ATOM 1428 N N . ASP A 1 180 ? 26.622 -1.152 -43.076 1.00 67.81 180 ASP A N 1
ATOM 1429 C CA . ASP A 1 180 ? 27.600 -0.177 -42.578 1.00 67.81 180 ASP A CA 1
ATOM 1430 C C . ASP A 1 180 ? 27.308 0.236 -41.131 1.00 67.81 180 ASP A C 1
ATOM 1432 O O . ASP A 1 180 ? 28.224 0.405 -40.323 1.00 67.81 180 ASP A O 1
ATOM 1436 N N . LEU A 1 181 ? 26.026 0.352 -40.759 1.00 66.50 181 LEU A N 1
ATOM 1437 C CA . LEU A 1 181 ? 25.653 0.629 -39.371 1.00 66.50 181 LEU A CA 1
ATOM 1438 C C . LEU A 1 181 ? 26.008 -0.550 -38.452 1.00 66.50 181 LEU A C 1
ATOM 1440 O O . LEU A 1 181 ? 26.566 -0.345 -37.375 1.00 66.50 181 LEU A O 1
ATOM 1444 N N . LYS A 1 182 ? 25.754 -1.787 -38.892 1.00 74.69 182 LYS A N 1
ATOM 1445 C CA . LYS A 1 182 ? 26.140 -3.005 -38.168 1.00 74.69 182 LYS A CA 1
ATOM 1446 C C . LYS A 1 182 ? 27.659 -3.134 -38.043 1.00 74.69 182 LYS A C 1
ATOM 1448 O O . LYS A 1 182 ? 28.155 -3.549 -36.999 1.00 74.69 182 LYS A O 1
ATOM 1453 N N . GLU A 1 183 ? 28.407 -2.741 -39.066 1.00 76.94 183 GLU A N 1
ATOM 1454 C CA . GLU A 1 183 ? 29.868 -2.747 -39.043 1.00 76.94 183 GLU A CA 1
ATOM 1455 C C . GLU A 1 183 ? 30.426 -1.707 -38.062 1.00 76.94 183 GLU A C 1
ATOM 1457 O O . GLU A 1 183 ? 31.330 -2.021 -37.283 1.00 76.94 183 GLU A O 1
ATOM 1462 N N . LYS A 1 184 ? 29.819 -0.515 -38.004 1.00 76.00 184 LYS A N 1
ATOM 1463 C CA . LYS A 1 184 ? 30.155 0.514 -37.009 1.00 76.00 184 LYS A CA 1
ATOM 1464 C C . LYS A 1 184 ? 29.832 0.081 -35.579 1.00 76.00 184 LYS A C 1
ATOM 1466 O O . LYS A 1 184 ? 30.666 0.275 -34.699 1.00 76.00 184 LYS A O 1
ATOM 1471 N N . VAL A 1 185 ? 28.676 -0.543 -35.339 1.00 78.38 185 VAL A N 1
ATOM 1472 C CA . VAL A 1 185 ? 28.319 -1.083 -34.011 1.00 78.38 185 VAL A CA 1
ATOM 1473 C C . VAL A 1 185 ? 29.321 -2.159 -33.579 1.00 78.38 185 VAL A C 1
ATOM 1475 O O . VAL A 1 185 ? 29.890 -2.063 -32.494 1.00 78.38 185 VAL A O 1
ATOM 1478 N N . ASN A 1 186 ? 29.647 -3.106 -34.462 1.00 77.44 186 ASN A N 1
ATOM 1479 C CA . ASN A 1 186 ? 30.642 -4.147 -34.182 1.00 77.44 186 ASN A CA 1
ATOM 1480 C C . ASN A 1 186 ? 32.055 -3.578 -33.935 1.00 77.44 186 ASN A C 1
ATOM 1482 O O . ASN A 1 186 ? 32.833 -4.152 -33.169 1.00 77.44 186 ASN A O 1
ATOM 1486 N N . ALA A 1 187 ? 32.422 -2.476 -34.597 1.00 80.62 187 ALA A N 1
ATOM 1487 C CA . ALA A 1 187 ? 33.695 -1.795 -34.368 1.00 80.62 187 ALA A CA 1
ATOM 1488 C C . ALA A 1 187 ? 33.742 -1.139 -32.978 1.00 80.62 187 ALA A C 1
ATOM 1490 O O . ALA A 1 187 ? 34.725 -1.310 -32.257 1.00 80.62 187 ALA A O 1
ATOM 1491 N N . ILE A 1 188 ? 32.658 -0.472 -32.568 1.00 79.69 188 ILE A N 1
ATOM 1492 C CA . ILE A 1 188 ? 32.527 0.130 -31.233 1.00 79.69 188 ILE A CA 1
ATOM 1493 C C . ILE A 1 188 ? 32.601 -0.945 -30.141 1.00 79.69 188 ILE A C 1
ATOM 1495 O O . ILE A 1 188 ? 33.292 -0.762 -29.138 1.00 79.69 188 ILE A O 1
ATOM 1499 N N . GLU A 1 189 ? 31.939 -2.087 -30.337 1.00 78.62 189 GLU A N 1
ATOM 1500 C CA . GLU A 1 189 ? 31.998 -3.208 -29.392 1.00 78.62 189 GLU A CA 1
ATOM 1501 C C . GLU A 1 189 ? 33.420 -3.771 -29.244 1.00 78.62 189 GLU A C 1
ATOM 1503 O O . GLU A 1 189 ? 33.880 -3.993 -28.118 1.00 78.62 189 GLU A O 1
ATOM 1508 N N . ARG A 1 190 ? 34.158 -3.927 -30.354 1.00 86.12 190 ARG A N 1
ATOM 1509 C CA . ARG A 1 190 ? 35.569 -4.353 -30.332 1.00 86.12 190 ARG A CA 1
ATOM 1510 C C . ARG A 1 190 ? 36.465 -3.364 -29.592 1.00 86.12 190 ARG A C 1
ATOM 1512 O O . ARG A 1 190 ? 37.242 -3.776 -28.730 1.00 86.12 190 ARG A O 1
ATOM 1519 N N . GLU A 1 191 ? 36.340 -2.071 -29.879 1.00 85.25 191 GLU A N 1
ATOM 1520 C CA . GLU A 1 191 ? 37.128 -1.040 -29.196 1.00 85.25 191 GLU A CA 1
ATOM 1521 C C . GLU A 1 191 ? 36.830 -0.981 -27.694 1.00 85.25 191 GLU A C 1
ATOM 1523 O O . GLU A 1 191 ? 37.745 -0.819 -26.880 1.00 85.25 191 GLU A O 1
ATOM 1528 N N . LYS A 1 192 ? 35.559 -1.135 -27.305 1.00 83.62 192 LYS A N 1
ATOM 1529 C CA . LYS A 1 192 ? 35.145 -1.169 -25.898 1.00 83.62 192 LYS A CA 1
ATOM 1530 C C . LYS A 1 192 ? 35.782 -2.350 -25.163 1.00 83.62 192 LYS A C 1
ATOM 1532 O O . LYS A 1 192 ? 36.340 -2.153 -24.082 1.00 83.62 192 LYS A O 1
ATOM 1537 N N . ALA A 1 193 ? 35.755 -3.546 -25.754 1.00 83.69 193 ALA A N 1
ATOM 1538 C CA . ALA A 1 193 ? 36.385 -4.735 -25.180 1.00 83.69 193 ALA A CA 1
ATOM 1539 C C . ALA A 1 193 ? 37.908 -4.568 -25.030 1.00 83.69 193 ALA A C 1
ATOM 1541 O O . ALA A 1 193 ? 38.479 -4.907 -23.991 1.00 83.69 193 ALA A O 1
ATOM 1542 N N . GLU A 1 194 ? 38.572 -3.981 -26.030 1.00 85.25 194 GLU A N 1
ATOM 1543 C CA . GLU A 1 194 ? 40.015 -3.746 -25.982 1.00 85.25 194 GLU A CA 1
ATOM 1544 C C . GLU A 1 194 ? 40.405 -2.725 -24.902 1.00 85.25 194 GLU A C 1
ATOM 1546 O O . GLU A 1 194 ? 41.371 -2.937 -24.163 1.00 85.25 194 GLU A O 1
ATOM 1551 N N . LYS A 1 195 ? 39.641 -1.633 -24.769 1.00 83.69 195 LYS A N 1
ATOM 1552 C CA . LYS A 1 195 ? 39.851 -0.629 -23.715 1.00 83.69 195 LYS A CA 1
ATOM 1553 C C . LYS A 1 195 ? 39.643 -1.219 -22.322 1.00 83.69 195 LYS A C 1
ATOM 1555 O O . LYS A 1 195 ? 40.445 -0.948 -21.432 1.00 83.69 195 LYS A O 1
ATOM 1560 N N . PHE A 1 196 ? 38.623 -2.058 -22.144 1.00 82.69 196 PHE A N 1
ATOM 1561 C CA . PHE A 1 196 ? 38.365 -2.721 -20.867 1.00 82.69 196 PHE A CA 1
ATOM 1562 C C . PHE A 1 196 ? 39.514 -3.657 -20.465 1.00 82.69 196 PHE A C 1
ATOM 1564 O O . PHE A 1 196 ? 39.985 -3.607 -19.330 1.00 82.69 196 PHE A O 1
ATOM 1571 N N . ARG A 1 197 ? 40.048 -4.435 -21.417 1.00 87.44 197 ARG A N 1
ATOM 1572 C CA . ARG A 1 197 ? 41.231 -5.279 -21.189 1.00 87.44 197 ARG A CA 1
ATOM 1573 C C . ARG A 1 197 ? 42.452 -4.457 -20.768 1.00 87.44 197 ARG A C 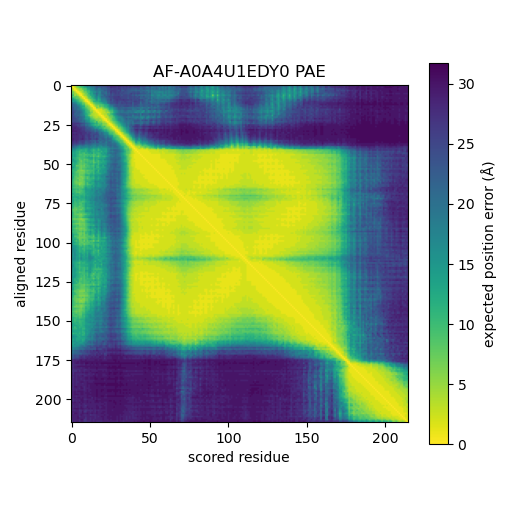1
ATOM 1575 O O . ARG A 1 197 ? 43.102 -4.790 -19.783 1.00 87.44 197 ARG A O 1
ATOM 1582 N N . LYS A 1 198 ? 42.745 -3.361 -21.481 1.00 86.12 198 LYS A N 1
ATOM 1583 C CA . LYS A 1 198 ? 43.876 -2.469 -21.156 1.00 86.12 198 LYS A CA 1
ATOM 1584 C C . LYS A 1 198 ? 43.755 -1.873 -19.754 1.00 86.12 198 LYS A C 1
ATOM 1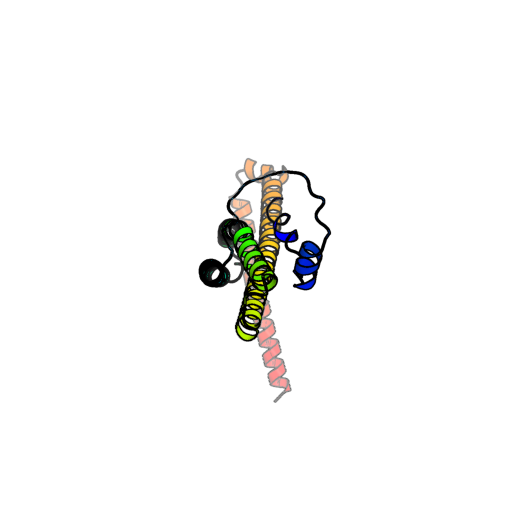586 O O . LYS A 1 198 ? 44.758 -1.776 -19.053 1.00 86.12 198 LYS A O 1
ATOM 1591 N N . LEU A 1 199 ? 42.542 -1.500 -19.342 1.00 85.44 199 LEU A N 1
ATOM 1592 C CA . LEU A 1 199 ? 42.285 -0.990 -17.997 1.00 85.44 199 LEU A CA 1
ATOM 1593 C C . LEU A 1 199 ? 42.565 -2.059 -16.931 1.00 85.44 199 LEU A C 1
ATOM 1595 O O . LEU A 1 199 ? 43.249 -1.777 -15.952 1.00 85.44 199 LEU A O 1
ATOM 1599 N N . GLN A 1 200 ? 42.102 -3.294 -17.146 1.00 85.38 200 GLN A N 1
ATOM 1600 C CA . GLN A 1 200 ? 42.335 -4.405 -16.222 1.00 85.38 200 GLN A CA 1
ATOM 1601 C C . GLN A 1 200 ? 43.825 -4.753 -16.083 1.00 85.38 200 GLN A C 1
ATOM 1603 O O . GLN A 1 200 ? 44.305 -4.978 -14.970 1.00 85.38 200 GLN A O 1
ATOM 1608 N N . ASP A 1 201 ? 44.562 -4.767 -17.196 1.00 85.88 201 ASP A N 1
ATOM 1609 C CA . ASP A 1 201 ? 46.008 -5.004 -17.199 1.00 85.88 201 ASP A CA 1
ATOM 1610 C C . ASP A 1 201 ? 46.746 -3.894 -16.429 1.00 85.88 201 ASP A C 1
ATOM 1612 O O . ASP A 1 201 ? 47.575 -4.187 -15.566 1.00 85.88 201 ASP A O 1
ATOM 1616 N N . ALA A 1 202 ? 46.384 -2.626 -16.659 1.00 82.50 202 ALA A N 1
ATOM 1617 C CA . ALA A 1 202 ? 46.954 -1.490 -15.937 1.00 82.50 202 ALA A CA 1
ATOM 1618 C C . ALA A 1 202 ? 46.680 -1.558 -14.424 1.00 82.50 202 ALA A C 1
ATOM 1620 O O . ALA A 1 202 ? 47.587 -1.315 -13.627 1.00 82.50 202 ALA A O 1
ATOM 1621 N N . SER A 1 203 ? 45.465 -1.939 -14.014 1.00 80.94 203 SER A N 1
ATOM 1622 C CA . SER A 1 203 ? 45.126 -2.139 -12.600 1.00 80.94 203 SER A CA 1
ATOM 1623 C C . SER A 1 203 ? 45.957 -3.249 -11.954 1.00 80.94 203 SER A C 1
ATOM 1625 O O . SER A 1 203 ? 46.473 -3.051 -10.857 1.00 80.94 203 SER A O 1
ATOM 1627 N N . ARG A 1 204 ? 46.153 -4.388 -12.636 1.00 84.06 204 ARG A N 1
ATOM 1628 C CA . ARG A 1 204 ? 47.014 -5.477 -12.137 1.00 84.06 204 ARG A CA 1
ATOM 1629 C C . ARG A 1 204 ? 48.464 -5.032 -11.983 1.00 84.06 204 ARG A C 1
ATOM 1631 O O . ARG A 1 204 ? 49.087 -5.336 -10.971 1.00 84.06 204 ARG A O 1
ATOM 1638 N N . SER A 1 205 ? 48.997 -4.294 -12.956 1.00 81.56 205 SER A N 1
ATOM 1639 C CA . SER A 1 205 ? 50.353 -3.744 -12.873 1.00 81.56 205 SER A CA 1
ATOM 1640 C C . SER A 1 205 ? 50.506 -2.752 -11.721 1.00 81.56 205 SER A C 1
ATOM 1642 O O . SER A 1 205 ? 51.491 -2.821 -10.992 1.00 81.56 205 SER A O 1
ATOM 1644 N N . ALA A 1 206 ? 49.530 -1.864 -11.515 1.00 79.81 206 ALA A N 1
ATOM 1645 C CA . ALA A 1 206 ? 49.537 -0.937 -10.386 1.00 79.81 206 ALA A CA 1
ATOM 1646 C C . ALA A 1 206 ? 49.507 -1.680 -9.040 1.00 79.81 206 ALA A C 1
ATOM 1648 O O . ALA A 1 206 ? 50.254 -1.333 -8.130 1.00 79.81 206 ALA A O 1
ATOM 1649 N N . GLN A 1 207 ? 48.699 -2.736 -8.932 1.00 83.12 207 GLN A N 1
ATOM 1650 C CA . GLN A 1 207 ? 48.592 -3.544 -7.720 1.00 83.12 207 GLN A CA 1
ATOM 1651 C C . GLN A 1 207 ? 49.891 -4.305 -7.411 1.00 83.12 207 GLN A C 1
ATOM 1653 O O . G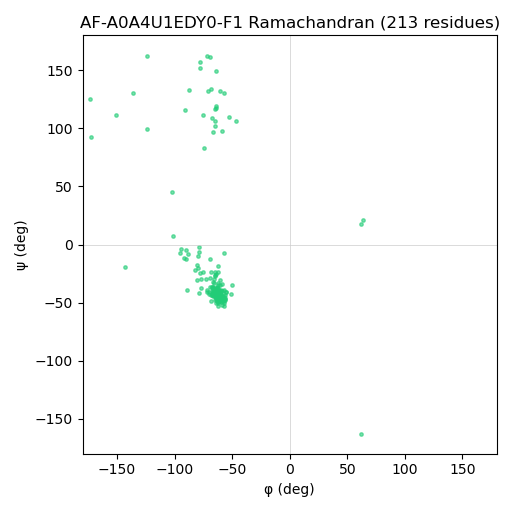LN A 1 207 ? 50.359 -4.269 -6.277 1.00 83.12 207 GLN A O 1
ATOM 1658 N N . ALA A 1 208 ? 50.540 -4.880 -8.427 1.00 81.00 208 ALA A N 1
ATOM 1659 C CA . ALA A 1 208 ? 51.851 -5.516 -8.280 1.00 81.00 208 ALA A CA 1
ATOM 1660 C C . ALA A 1 208 ? 52.950 -4.523 -7.848 1.00 81.00 208 ALA A C 1
ATOM 1662 O O . ALA A 1 208 ? 53.806 -4.866 -7.036 1.00 81.00 208 ALA A O 1
ATOM 1663 N N . LEU A 1 209 ? 52.926 -3.282 -8.353 1.00 80.75 209 LEU A N 1
ATOM 1664 C CA . LEU A 1 209 ? 53.854 -2.227 -7.923 1.00 80.75 209 LEU A CA 1
ATOM 1665 C C . LEU A 1 209 ? 53.621 -1.814 -6.465 1.00 80.75 209 LEU A C 1
ATOM 1667 O O . LEU A 1 209 ? 54.581 -1.597 -5.732 1.00 80.75 209 LEU A O 1
ATOM 1671 N N . VAL A 1 210 ? 52.361 -1.729 -6.028 1.00 81.62 210 VAL A N 1
ATOM 1672 C CA . VAL A 1 210 ? 52.024 -1.470 -4.619 1.00 81.62 210 VAL A CA 1
ATOM 1673 C C . VAL A 1 210 ? 52.538 -2.597 -3.719 1.00 81.62 210 VAL A C 1
ATOM 1675 O O . VAL A 1 210 ? 53.167 -2.312 -2.705 1.00 81.62 210 VAL A O 1
ATOM 1678 N N . GLU A 1 211 ? 52.351 -3.861 -4.104 1.00 83.12 211 GLU A N 1
ATOM 1679 C CA . GLU A 1 211 ? 52.883 -5.016 -3.363 1.00 83.12 211 GLU A CA 1
ATOM 1680 C C . GLU A 1 211 ? 54.420 -5.033 -3.306 1.00 83.12 211 GLU A C 1
ATOM 1682 O O . GLU A 1 211 ? 54.992 -5.411 -2.287 1.00 83.12 211 GLU A O 1
ATOM 1687 N N . GLN A 1 212 ? 55.102 -4.579 -4.363 1.00 76.44 212 GLN A N 1
ATOM 1688 C CA . GLN A 1 212 ? 56.562 -4.426 -4.372 1.00 76.44 212 GLN A CA 1
ATOM 1689 C C . GLN A 1 212 ? 57.072 -3.298 -3.469 1.00 76.44 212 GLN A C 1
ATOM 1691 O O . GLN A 1 212 ? 58.196 -3.387 -2.998 1.00 76.44 212 GLN A O 1
ATOM 1696 N N . MET A 1 213 ? 56.288 -2.241 -3.240 1.00 74.69 213 MET A N 1
ATOM 1697 C CA . MET A 1 213 ? 56.668 -1.152 -2.326 1.00 74.69 213 MET A CA 1
ATOM 1698 C C . MET A 1 213 ? 56.417 -1.483 -0.849 1.00 74.69 213 MET A C 1
ATOM 1700 O O . MET A 1 213 ? 56.924 -0.783 0.025 1.00 74.69 213 MET A O 1
ATOM 1704 N N . LEU A 1 214 ? 55.593 -2.496 -0.571 1.00 69.75 214 LEU A N 1
ATOM 1705 C CA . LEU A 1 214 ? 55.227 -2.924 0.782 1.00 69.75 214 LEU A CA 1
ATOM 1706 C C . LEU A 1 214 ? 56.093 -4.084 1.313 1.00 69.75 214 LEU A C 1
ATOM 1708 O O . LEU A 1 214 ? 55.975 -4.412 2.494 1.00 69.75 214 LEU A O 1
ATOM 1712 N N . ASN A 1 215 ? 56.950 -4.671 0.470 1.00 58.47 215 ASN A N 1
ATOM 1713 C CA . ASN A 1 215 ? 57.969 -5.672 0.819 1.00 58.47 215 ASN A CA 1
ATOM 1714 C C . ASN A 1 215 ? 59.373 -5.060 0.791 1.00 58.47 215 ASN A C 1
ATOM 1716 O O . ASN A 1 215 ? 60.237 -5.562 1.546 1.00 58.47 215 ASN A O 1
#

Radius of gyration: 31.02 Å; Cα contacts (8 Å, |Δi|>4): 75; chains: 1; bounding box: 97×33×80 Å

Solvent-accessible surface area (backbone atoms only — not comparable to full-atom values): 12537 Å² total; per-residue (Å²): 144,69,69,78,73,64,72,69,74,64,64,97,64,79,46,68,64,66,57,50,57,65,70,69,53,85,79,79,90,79,78,94,73,96,62,86,76,72,76,80,44,69,68,63,38,51,54,50,42,51,56,50,54,54,48,49,52,54,50,52,52,52,58,59,71,64,62,75,87,59,92,46,73,68,55,38,53,50,51,43,55,53,46,51,55,50,52,51,55,54,58,68,45,49,63,56,56,54,47,38,48,50,44,44,53,51,45,54,72,63,69,78,59,53,75,68,55,42,50,50,49,51,51,52,44,52,52,52,52,52,52,51,48,53,53,50,53,56,50,50,54,50,50,53,52,44,53,50,53,53,51,52,50,51,52,50,51,54,52,51,51,52,52,68,68,29,72,76,46,46,50,53,64,72,67,70,42,62,63,61,53,50,51,50,52,54,48,53,54,51,53,51,54,52,51,53,51,53,52,53,53,51,52,52,52,53,51,54,52,53,55,61,74,75,108

InterPro domains:
  IPR002017 Spectrin repeat [PF00435] (42-146)
  IPR018159 Spectrin/alpha-actinin [SM00150] (43-147)
  IPR018159 Spectrin/alpha-actinin [cd00176] (45-212)

Foldseek 3Di:
DPLVVLLPPDPPDPDLVVVVVVVPPDDDDDDDDPDPPPPLDPVNLVVLLVVLVVVLVVLVVLLVVLPDQDPDPVSLVVSLVSLVVSSVVLSVCPVSLVVSLNSLSVHLVVVPDDPVRNVVSVVSNVVSVVSSVVSSVSSVVRNVVSVVVVVVVVVVVVVVVVVCVDPVVVVVVVVVVVVVVVVVVVVVVVVVVVVVVVVVVVVVVVVVVVVVVVD

Organism: Monodon monoceros (NCBI:txid40151)

Secondary structure (DSSP, 8-state):
--STTTGGGS-S---HHHHHHHHSS----------------HHHHHHHHHHHHHHHHHHHHHHHHT-SPPSSHHHHHHHHHHHHHHHHHHHHHHHHHHHHHHHHHHHHHTT-S-HHHHHHHHHHHHHHHHHHHHHHHHHHHHHHHHHHHHHHHHHHHHHHHHHHHSHHHHHHHHTT-HHHHHHHHHHHHHHHHHHHHHHHHHHHHHHHHHHHH--

Nearest PDB structures (foldseek):
  3uun-assembly3_B  TM=9.207E-01  e=1.245E-11  Homo sapiens
  3uun-assembly3_A  TM=9.685E-01  e=4.631E-11  Homo sapiens
  3uum-assembly1_A  TM=9.733E-01  e=1.306E-09  Rattus norvegicus
  3uum-assembly2_B  TM=9.653E-01  e=1.306E-09  Rattus norvegicus
  3uul-assembly1_A  TM=9.828E-01  e=5.131E-09  Rattus norvegicus